Protein AF-0000000083614126 (afdb_homodimer)

Secondary structure (DSSP, 8-state):
--TT--EEEEE-TTS-HHHHHHH-TTS-GGGEEEEES----STTSHHHHHHHHHHHHTT-SEEEEEE-GGGGGGTHHHHHHS-HHHHHHHHHHHHHHHHHHHH-GGG-SSSSHHHHHHTSSSTT-HHHHHHHHHHH-TTS-TT-EEEEEE--/--TT--EEEEE-TTS-HHHHHHH-TTS-GGGEEEEES-----TTSHHHHHHHHHHHHTT-SEEEEEE-GGGGGGTHHHHHHS-HHHHHHHHHHHHHHHHHHHHSGGG-SSSSHHHHHHTSSSTT-HHHHHHHHHHH-TTS-TT-EEEEEE--

Sequence (304 aa):
MNINKNTLFVIDFDVDINHLIKGERQIKRENITVLQSGLLLSPFDDLMRSIIIAVYKHNIDEIVVVGSPKENRLKSSFWTRHDKEWEGKFQEKAQSLNYLFENCKPEFHENNLSEWFEGGATPGDGVRNTVSVISQHPLIPADIKITEITAPMNINKNTLFVIDFDVDINHLIKGERQIKRENITVLQSGLLLSPFDDLMRSIIIAVYKHNIDEIVVVGSPKENRLKSSFWTRHDKEWEGKFQEKAQSLNYLFENCKPEFHENNLSEWFEGGATPGDGVRNTVSVISQHPLIPADIKITEITAP

Organism: NCBI:txid2304605

Radius of gyration: 18.78 Å; Cα contacts (8 Å, |Δi|>4): 499; chains: 2; bounding box: 45×59×34 Å

InterPro domains:
  IPR001765 Carbonic anhydrase [PTHR43175] (4-147)

Foldseek 3Di:
DPLQAQEEEEEEQPDDVVVVVVVCVRHDPVSYHYDYHHFDQACPDPVVVVVLCCCVVRVHQEYEYEYEPCLQPCQCPVVPPDDPVCCPVVVVVQVVQLVCLCPVVVVPVENGPSQVSQSHDDHPCRQVVRQVSQCPRPSRDNRRHYHYHYDD/DPQQAQEEEEEEQPDDVVVVVVVCVRHDPVSYHYDYHHFDQACPDPVVVVVLCCCVVRVHQEYEYEYEPCLQPCQCPVVPPPDDPCCPVVVVVQVVQLVCLCPVPVVHVENGPSQVSQSHDDHPCRQVVRQVSQCPRPSRDNRRHYHYHYDD

Nearest PDB structures (foldseek):
  3e3i-assembly1_C  TM=4.870E-01  e=1.851E-04  Haemophilus influenzae
  3e2a-assembly2_D  TM=5.197E-01  e=9.673E-04  Haemophilus influenzae
  5clg-assembly1_A  TM=4.722E-01  e=5.668E-02  Acetobacter aceti 1023
  4zk2-assembly1_B  TM=4.699E-01  e=1.216E-01  Acetobacter aceti 1023
  5bor-assembly1_A  TM=3.867E-01  e=1.216E-01  Acetobacter aceti 1023

Solvent-accessible surface area (backbone atoms only — not comparable to full-atom values): 16524 Å² total; per-residue (Å²): 127,72,69,82,52,20,33,35,36,42,26,22,53,84,43,64,59,66,64,55,54,65,65,40,74,68,54,52,68,92,32,54,44,66,30,24,34,43,59,49,70,52,82,81,23,41,55,46,51,30,50,50,49,46,36,66,75,61,57,43,44,30,38,40,38,36,31,38,70,60,59,48,47,58,64,60,43,57,66,59,58,53,50,77,70,59,42,56,65,48,44,54,47,48,49,54,50,27,52,45,23,62,72,44,38,81,66,31,94,35,66,31,60,68,28,50,71,43,46,35,90,56,70,65,38,33,56,60,46,29,51,51,45,54,72,64,35,79,82,46,67,87,80,46,44,77,46,79,45,72,44,126,127,72,69,84,52,21,36,34,36,43,26,22,51,83,44,64,59,66,64,54,54,66,68,38,76,70,55,51,68,91,33,55,45,67,31,26,35,46,58,50,70,52,80,80,24,41,52,44,51,34,50,51,48,46,37,66,74,60,57,43,45,31,39,39,37,35,30,40,68,60,59,46,46,56,64,59,43,58,64,58,58,56,50,78,72,61,44,57,64,48,45,55,47,48,50,54,50,27,53,45,24,62,70,48,39,82,64,32,92,36,64,31,59,67,31,51,73,44,47,36,92,54,69,65,39,35,54,60,47,28,51,50,43,54,74,64,34,80,83,45,66,85,81,48,46,76,46,81,44,72,44,126

Structure (mmCIF, N/CA/C/O backbone):
data_AF-0000000083614126-model_v1
#
loop_
_entity.id
_entity.type
_entity.pdbx_description
1 polymer 'Uncharacterized protein'
#
loop_
_atom_site.group_PDB
_atom_site.id
_atom_site.type_symbol
_atom_site.label_atom_id
_atom_site.label_alt_id
_atom_site.label_comp_id
_atom_site.label_asym_id
_atom_site.label_entity_id
_atom_site.label_seq_id
_atom_site.pdbx_PDB_ins_code
_atom_site.Cartn_x
_atom_site.Cartn_y
_atom_site.Cartn_z
_atom_site.occupancy
_atom_site.B_iso_or_equiv
_atom_site.auth_seq_id
_atom_site.auth_comp_id
_atom_site.auth_asym_id
_atom_site.auth_atom_id
_atom_site.pdbx_PDB_model_num
ATOM 1 N N . MET A 1 1 ? -16.938 -17.219 -17.953 1 39.19 1 MET A N 1
ATOM 2 C CA . MET A 1 1 ? -16.453 -16.516 -16.766 1 39.19 1 MET A CA 1
ATOM 3 C C . MET A 1 1 ? -16.672 -17.359 -15.516 1 39.19 1 MET A C 1
ATOM 5 O O . MET A 1 1 ? -17.797 -17.781 -15.242 1 39.19 1 MET A O 1
ATOM 9 N N . ASN A 1 2 ? -15.734 -18.125 -15.164 1 49.59 2 ASN A N 1
ATOM 10 C CA . ASN A 1 2 ? -15.93 -19.078 -14.07 1 49.59 2 ASN A CA 1
ATOM 11 C C . ASN A 1 2 ? -16.406 -18.375 -12.797 1 49.59 2 ASN A C 1
ATOM 13 O O . ASN A 1 2 ? -15.688 -17.531 -12.25 1 49.59 2 ASN A O 1
ATOM 17 N N . ILE A 1 3 ? -17.672 -18.422 -12.469 1 59.25 3 ILE A N 1
ATOM 18 C CA . ILE A 1 3 ? -18.484 -17.859 -11.398 1 59.25 3 ILE A CA 1
ATOM 19 C C . ILE A 1 3 ? -17.766 -18.016 -10.062 1 59.25 3 ILE A C 1
ATOM 21 O O . ILE A 1 3 ? -17.969 -17.234 -9.133 1 59.25 3 ILE A O 1
ATOM 25 N N . ASN A 1 4 ? -16.734 -18.984 -10.008 1 67.81 4 ASN A N 1
ATOM 26 C CA . ASN A 1 4 ? -16.141 -19.297 -8.703 1 67.81 4 ASN A CA 1
ATOM 27 C C . ASN A 1 4 ? -14.703 -18.781 -8.602 1 67.81 4 ASN A C 1
ATOM 29 O O . ASN A 1 4 ? -13.93 -19.266 -7.781 1 67.81 4 ASN A O 1
ATOM 33 N N . LYS A 1 5 ? -14.477 -17.781 -9.508 1 86.44 5 LYS A N 1
ATOM 34 C CA . LYS A 1 5 ? -13.102 -17.297 -9.477 1 86.44 5 LYS A CA 1
ATOM 35 C C . LYS A 1 5 ? -12.898 -16.281 -8.352 1 86.44 5 LYS A C 1
ATOM 37 O O . LYS A 1 5 ? -13.719 -15.383 -8.164 1 86.44 5 LYS A O 1
ATOM 42 N N . ASN A 1 6 ? -11.844 -16.562 -7.57 1 91.31 6 ASN A N 1
ATOM 43 C CA . ASN A 1 6 ? -11.414 -15.578 -6.578 1 91.31 6 ASN A CA 1
ATOM 44 C C . ASN A 1 6 ? -10.547 -14.484 -7.203 1 91.31 6 ASN A C 1
ATOM 46 O O . ASN A 1 6 ? -9.492 -14.773 -7.773 1 91.31 6 ASN A O 1
ATOM 50 N N . THR A 1 7 ? -11.07 -13.25 -7.117 1 92.06 7 THR A N 1
ATOM 51 C CA . THR A 1 7 ? -10.414 -12.148 -7.82 1 92.06 7 THR A CA 1
ATOM 52 C C . THR A 1 7 ? -9.875 -11.117 -6.832 1 92.06 7 THR A C 1
ATOM 54 O O . THR A 1 7 ? -10.562 -10.75 -5.875 1 92.06 7 THR A O 1
ATOM 57 N N . LEU A 1 8 ? -8.609 -10.75 -7.027 1 93.62 8 LEU A N 1
ATOM 58 C CA . LEU A 1 8 ? -7.984 -9.664 -6.273 1 93.62 8 LEU A CA 1
ATOM 59 C C . LEU A 1 8 ? -7.938 -8.383 -7.102 1 93.62 8 LEU A C 1
ATOM 61 O O . LEU A 1 8 ? -7.371 -8.367 -8.195 1 93.62 8 LEU A O 1
ATOM 65 N N . PHE A 1 9 ? -8.586 -7.352 -6.551 1 91.94 9 PHE A N 1
ATOM 66 C CA . PHE A 1 9 ? -8.516 -6.039 -7.188 1 91.94 9 PHE A CA 1
ATOM 67 C C . PHE A 1 9 ? -7.461 -5.168 -6.52 1 91.94 9 PHE A C 1
ATOM 69 O O . PHE A 1 9 ? -7.508 -4.941 -5.309 1 91.94 9 PHE A O 1
ATOM 76 N N . VAL A 1 10 ? -6.484 -4.766 -7.281 1 93.5 10 VAL A N 1
ATOM 77 C CA . VAL A 1 10 ? -5.492 -3.777 -6.867 1 93.5 10 VAL A CA 1
ATOM 78 C C . VAL A 1 10 ? -5.812 -2.426 -7.504 1 93.5 10 VAL A C 1
ATOM 80 O O . VAL A 1 10 ? -5.637 -2.242 -8.711 1 93.5 10 VAL A O 1
ATOM 83 N N . ILE A 1 11 ? -6.242 -1.504 -6.68 1 90.5 11 ILE A N 1
ATOM 84 C CA . ILE A 1 11 ? -6.887 -0.305 -7.207 1 90.5 11 ILE A CA 1
ATOM 85 C C . ILE A 1 11 ? -6.152 0.937 -6.707 1 90.5 11 ILE A C 1
ATOM 87 O O . ILE A 1 11 ? -5.801 1.023 -5.527 1 90.5 11 ILE A O 1
ATOM 91 N N . ASP A 1 12 ? -5.973 1.833 -7.637 1 88.44 12 ASP A N 1
ATOM 92 C CA . ASP A 1 12 ? -5.5 3.152 -7.227 1 88.44 12 ASP A CA 1
ATOM 93 C C . ASP A 1 12 ? -6.496 3.824 -6.285 1 88.44 12 ASP A C 1
ATOM 95 O O . ASP A 1 12 ? -7.707 3.711 -6.473 1 88.44 12 ASP A O 1
ATOM 99 N N . PHE A 1 13 ? -6.105 4.594 -5.25 1 83.69 13 PHE A N 1
ATOM 100 C CA . PHE A 1 13 ? -6.996 5.117 -4.223 1 83.69 13 PHE A CA 1
ATOM 101 C C . PHE A 1 13 ? -7.902 6.203 -4.797 1 83.69 13 PHE A C 1
ATOM 103 O O . PHE A 1 13 ? -8.938 6.527 -4.207 1 83.69 13 PHE A O 1
ATOM 110 N N . ASP A 1 14 ? -7.547 6.742 -5.977 1 79.19 14 ASP A N 1
ATOM 111 C CA . ASP A 1 14 ? -8.367 7.781 -6.586 1 79.19 14 ASP A CA 1
ATOM 112 C C . ASP A 1 14 ? -9.508 7.172 -7.398 1 79.19 14 ASP A C 1
ATOM 114 O O . ASP A 1 14 ? -10.305 7.895 -8.008 1 79.19 14 ASP A O 1
ATOM 118 N N . VAL A 1 15 ? -9.523 5.887 -7.445 1 82.88 15 VAL A N 1
ATOM 119 C CA . VAL A 1 15 ? -10.594 5.207 -8.164 1 82.88 15 VAL A CA 1
ATOM 120 C C . VAL A 1 15 ? -11.773 4.969 -7.23 1 82.88 15 VAL A C 1
ATOM 122 O O . VAL A 1 15 ? -11.594 4.555 -6.082 1 82.88 15 VAL A O 1
ATOM 125 N N . ASP A 1 16 ? -12.953 5.238 -7.715 1 78.44 16 ASP A N 1
ATOM 126 C CA . ASP A 1 16 ? -14.172 4.945 -6.961 1 78.44 16 ASP A CA 1
ATOM 127 C C . ASP A 1 16 ? -14.492 3.455 -6.992 1 78.44 16 ASP A C 1
ATOM 129 O O . ASP A 1 16 ? -14.922 2.926 -8.016 1 78.44 16 ASP A O 1
ATOM 133 N N . ILE A 1 17 ? -14.328 2.783 -5.879 1 74.31 17 ILE A N 1
ATOM 134 C CA . ILE A 1 17 ? -14.469 1.336 -5.754 1 74.31 17 ILE A CA 1
ATOM 135 C C . ILE A 1 17 ? -15.922 0.938 -6.02 1 74.31 17 ILE A C 1
ATOM 137 O O . ILE A 1 17 ? -16.188 -0.135 -6.566 1 74.31 17 ILE A O 1
ATOM 141 N N . ASN A 1 18 ? -16.781 1.78 -5.598 1 70.12 18 ASN A N 1
ATOM 142 C CA . ASN A 1 18 ? -18.203 1.456 -5.777 1 70.12 18 ASN A CA 1
ATOM 143 C C . ASN A 1 18 ? -18.562 1.321 -7.258 1 70.12 18 ASN A C 1
ATOM 145 O O . ASN A 1 18 ? -19.359 0.459 -7.629 1 70.12 18 ASN A O 1
ATOM 149 N N . HIS A 1 19 ? -18.016 2.145 -8.047 1 67.12 19 HIS A N 1
ATOM 150 C CA . HIS A 1 19 ? -18.234 2.045 -9.484 1 67.12 19 HIS A CA 1
ATOM 151 C C . HIS A 1 19 ? -17.672 0.734 -10.039 1 67.12 19 HIS A C 1
ATOM 153 O O . HIS A 1 19 ? -18.281 0.121 -10.922 1 67.12 19 HIS A O 1
ATOM 159 N N . LEU A 1 20 ? -16.609 0.309 -9.453 1 65.88 20 LEU A N 1
ATOM 160 C CA . LEU A 1 20 ? -15.953 -0.902 -9.93 1 65.88 20 LEU A CA 1
ATOM 161 C C . LEU A 1 20 ? -16.734 -2.145 -9.531 1 65.88 20 LEU A C 1
ATOM 163 O O . LEU A 1 20 ? -16.922 -3.057 -10.344 1 65.88 20 LEU A O 1
ATOM 167 N N . ILE A 1 21 ? -17.203 -2.199 -8.336 1 64.31 21 ILE A N 1
ATOM 168 C CA . ILE A 1 21 ? -17.891 -3.367 -7.809 1 64.31 21 ILE A CA 1
ATOM 169 C C . ILE A 1 21 ? -19.281 -3.479 -8.445 1 64.31 21 ILE A C 1
ATOM 171 O O . ILE A 1 21 ? -19.734 -4.578 -8.773 1 64.31 21 ILE A O 1
ATOM 175 N N . LYS A 1 22 ? -19.906 -2.387 -8.594 1 61.03 22 LYS A N 1
ATOM 176 C CA . LYS A 1 22 ? -21.219 -2.402 -9.234 1 61.03 22 LYS A CA 1
ATOM 177 C C . LYS A 1 22 ? -21.141 -2.941 -10.656 1 61.03 22 LYS A C 1
ATOM 179 O O . LYS A 1 22 ? -22.062 -3.592 -11.133 1 61.03 22 LYS A O 1
ATOM 184 N N . GLY A 1 23 ? -20.094 -2.619 -11.164 1 57.31 23 GLY A N 1
ATOM 185 C CA . GLY A 1 23 ? -19.891 -3.074 -12.531 1 57.31 23 GLY A CA 1
ATOM 186 C C . GLY A 1 23 ? -19.562 -4.551 -12.625 1 57.31 23 GLY A C 1
ATOM 187 O O . GLY A 1 23 ? -19.688 -5.152 -13.695 1 57.31 23 GLY A O 1
ATOM 188 N N . GLU A 1 24 ? -19.125 -5.07 -11.57 1 59.09 24 GLU A N 1
ATOM 189 C CA . GLU A 1 24 ? -18.734 -6.477 -11.586 1 59.09 24 GLU A CA 1
ATOM 190 C C . GLU A 1 24 ? -19.891 -7.375 -11.148 1 59.09 24 GLU A C 1
ATOM 192 O O . GLU A 1 24 ? -19.844 -7.988 -10.078 1 59.09 24 GLU A O 1
ATOM 197 N N . ARG A 1 25 ? -21.016 -7.266 -11.836 1 54.72 25 ARG A N 1
ATOM 198 C CA . ARG A 1 25 ? -22.25 -7.984 -11.555 1 54.72 25 ARG A CA 1
ATOM 199 C C . ARG A 1 25 ? -22.016 -9.484 -11.5 1 54.72 25 ARG A C 1
ATOM 201 O O . ARG A 1 25 ? -22.797 -10.227 -10.906 1 54.72 25 ARG A O 1
ATOM 208 N N . GLN A 1 26 ? -20.969 -9.812 -12.016 1 58.28 26 GLN A N 1
ATOM 209 C CA . GLN A 1 26 ? -20.891 -11.266 -12.18 1 58.28 26 GLN A CA 1
ATOM 210 C C . GLN A 1 26 ? -20.047 -11.898 -11.086 1 58.28 26 GLN A C 1
ATOM 212 O O . GLN A 1 26 ? -20.047 -13.125 -10.93 1 58.28 26 GLN A O 1
ATOM 217 N N . ILE A 1 27 ? -19.375 -11.109 -10.359 1 63.09 27 ILE A N 1
ATOM 218 C CA . ILE A 1 27 ? -18.5 -11.695 -9.336 1 63.09 27 ILE A CA 1
ATOM 219 C C . ILE A 1 27 ? -19.188 -11.594 -7.973 1 63.09 27 ILE A C 1
ATOM 221 O O . ILE A 1 27 ? -19.672 -10.531 -7.594 1 63.09 27 ILE A O 1
ATOM 225 N N . LYS A 1 28 ? -19.344 -12.789 -7.48 1 72.31 28 LYS A N 1
ATOM 226 C CA . LYS A 1 28 ? -19.859 -12.812 -6.117 1 72.31 28 LYS A CA 1
ATOM 227 C C . LYS A 1 28 ? -18.953 -12.016 -5.176 1 72.31 28 LYS A C 1
ATOM 229 O O . LYS A 1 28 ? -17.734 -12.133 -5.234 1 72.31 28 LYS A O 1
ATOM 234 N N . ARG A 1 29 ? -19.453 -11.234 -4.391 1 71.5 29 ARG A N 1
ATOM 235 C CA . ARG A 1 29 ? -18.734 -10.367 -3.459 1 71.5 29 ARG A CA 1
ATOM 236 C C . ARG A 1 29 ? -17.797 -11.172 -2.572 1 71.5 29 ARG A C 1
ATOM 238 O O . ARG A 1 29 ? -16.719 -10.703 -2.225 1 71.5 29 ARG A O 1
ATOM 245 N N . GLU A 1 30 ? -18.219 -12.469 -2.271 1 77.62 30 GLU A N 1
ATOM 246 C CA . GLU A 1 30 ? -17.422 -13.305 -1.381 1 77.62 30 GLU A CA 1
ATOM 247 C C . GLU A 1 30 ? -16.125 -13.734 -2.045 1 77.62 30 GLU A C 1
ATOM 249 O O . GLU A 1 30 ? -15.188 -14.172 -1.366 1 77.62 30 GLU A O 1
ATOM 254 N N . ASN A 1 31 ? -16.125 -13.531 -3.314 1 85.88 31 ASN A N 1
ATOM 255 C CA . ASN A 1 31 ? -14.953 -13.969 -4.062 1 85.88 31 ASN A CA 1
ATOM 256 C C . ASN A 1 31 ? -14.062 -12.789 -4.438 1 85.88 31 ASN A C 1
ATOM 258 O O . ASN A 1 31 ? -13.094 -12.945 -5.184 1 85.88 31 ASN A O 1
ATOM 262 N N . ILE A 1 32 ? -14.367 -11.602 -3.844 1 87.06 32 ILE A N 1
ATOM 263 C CA . ILE A 1 32 ? -13.625 -10.406 -4.219 1 87.06 32 ILE A CA 1
ATOM 264 C C . ILE A 1 32 ? -12.773 -9.938 -3.043 1 87.06 32 ILE A C 1
ATOM 266 O O . ILE A 1 32 ? -13.266 -9.828 -1.918 1 87.06 32 ILE A O 1
ATOM 270 N N . THR A 1 33 ? -11.508 -9.82 -3.264 1 88.5 33 THR A N 1
ATOM 271 C CA . THR A 1 33 ? -10.578 -9.148 -2.357 1 88.5 33 THR A CA 1
ATOM 272 C C . THR A 1 33 ? -10.117 -7.82 -2.949 1 88.5 33 THR A C 1
ATOM 274 O O . THR A 1 33 ? -9.836 -7.73 -4.145 1 88.5 33 THR A O 1
ATOM 277 N N . VAL A 1 34 ? -10.102 -6.805 -2.125 1 89.44 34 VAL A N 1
ATOM 278 C CA . VAL A 1 34 ? -9.75 -5.488 -2.646 1 89.44 34 VAL A CA 1
ATOM 279 C C . VAL A 1 34 ? -8.562 -4.93 -1.872 1 89.44 34 VAL A C 1
ATOM 281 O O . VAL A 1 34 ? -8.547 -4.941 -0.639 1 89.44 34 VAL A O 1
ATOM 284 N N . LEU A 1 35 ? -7.551 -4.531 -2.547 1 92.88 35 LEU A N 1
ATOM 285 C CA . LEU A 1 35 ? -6.465 -3.686 -2.064 1 92.88 35 LEU A CA 1
ATOM 286 C C . LEU A 1 35 ? -6.504 -2.314 -2.732 1 92.88 35 LEU A C 1
ATOM 288 O O . LEU A 1 35 ? -6.344 -2.209 -3.951 1 92.88 35 LEU A O 1
ATOM 292 N N . GLN A 1 36 ? -6.746 -1.293 -1.95 1 90.5 36 GLN A N 1
ATOM 293 C CA . GLN A 1 36 ? -6.836 0.063 -2.48 1 90.5 36 GLN A CA 1
ATOM 294 C C . GLN A 1 36 ? -5.863 0.997 -1.768 1 90.5 36 GLN A C 1
ATOM 296 O O . GLN A 1 36 ? -6.109 1.411 -0.633 1 90.5 36 GLN A O 1
ATOM 301 N N . SER A 1 37 ? -4.746 1.452 -2.256 1 89.5 37 SER A N 1
ATOM 302 C CA . SER A 1 37 ? -3.742 2.307 -1.631 1 89.5 37 SER A CA 1
ATOM 303 C C . SER A 1 37 ? -2.941 3.076 -2.676 1 89.5 37 SER A C 1
ATOM 305 O O . SER A 1 37 ? -2.219 4.016 -2.344 1 89.5 37 SER A O 1
ATOM 307 N N . GLY A 1 38 ? -2.805 2.738 -3.807 1 85 38 GLY A N 1
ATOM 308 C CA . GLY A 1 38 ? -1.982 3.193 -4.918 1 85 38 GLY A CA 1
ATOM 309 C C . GLY A 1 38 ? -1.35 2.057 -5.695 1 85 38 GLY A C 1
ATOM 310 O O . GLY A 1 38 ? -1.589 0.884 -5.398 1 85 38 GLY A O 1
ATOM 311 N N . LEU A 1 39 ? -0.518 2.547 -6.609 1 85.81 39 LEU A N 1
ATOM 312 C CA . LEU A 1 39 ? 0.103 1.547 -7.469 1 85.81 39 LEU A CA 1
ATOM 313 C C . LEU A 1 39 ? 1.533 1.259 -7.023 1 85.81 39 LEU A C 1
ATOM 315 O O . LEU A 1 39 ? 2.125 2.043 -6.277 1 85.81 39 LEU A O 1
ATOM 319 N N . LEU A 1 40 ? 1.974 0.137 -7.363 1 87.94 40 LEU A N 1
ATOM 320 C CA . LEU A 1 40 ? 3.236 -0.427 -6.902 1 87.94 40 LEU A CA 1
ATOM 321 C C . LEU A 1 40 ? 4.418 0.306 -7.523 1 87.94 40 LEU A C 1
ATOM 323 O O . LEU A 1 40 ? 4.383 0.664 -8.703 1 87.94 40 LEU A O 1
ATOM 327 N N . LEU A 1 41 ? 5.488 0.458 -6.73 1 80.94 41 LEU A N 1
ATOM 328 C CA . LEU A 1 41 ? 6.742 0.996 -7.25 1 80.94 41 LEU A CA 1
ATOM 329 C C . LEU A 1 41 ? 7.816 -0.083 -7.297 1 80.94 41 LEU A C 1
ATOM 331 O O . LEU A 1 41 ? 8.57 -0.172 -8.266 1 80.94 41 LEU A O 1
ATOM 335 N N . SER A 1 42 ? 7.887 -0.97 -6.238 1 83.06 42 SER A N 1
ATOM 336 C CA . SER A 1 42 ? 8.984 -1.924 -6.09 1 83.06 42 SER A CA 1
ATOM 337 C C . SER A 1 42 ? 8.469 -3.293 -5.66 1 83.06 42 SER A C 1
ATOM 339 O O . SER A 1 42 ? 7.453 -3.393 -4.969 1 83.06 42 SER A O 1
ATOM 341 N N . PRO A 1 43 ? 9.219 -4.383 -5.988 1 87.44 43 PRO A N 1
ATOM 342 C CA . PRO A 1 43 ? 8.781 -5.746 -5.684 1 87.44 43 PRO A CA 1
ATOM 343 C C . PRO A 1 43 ? 8.812 -6.059 -4.191 1 87.44 43 PRO A C 1
ATOM 345 O O . PRO A 1 43 ? 8.297 -7.094 -3.762 1 87.44 43 PRO A O 1
ATOM 348 N N . PHE A 1 44 ? 9.32 -5.109 -3.373 1 83.94 44 PHE A N 1
ATOM 349 C CA . PHE A 1 44 ? 9.406 -5.426 -1.953 1 83.94 44 PHE A CA 1
ATOM 350 C C . PHE A 1 44 ? 8.742 -4.344 -1.111 1 83.94 44 PHE A C 1
ATOM 352 O O . PHE A 1 44 ? 9.055 -4.195 0.073 1 83.94 44 PHE A O 1
ATOM 359 N N . ASP A 1 45 ? 7.848 -3.639 -1.749 1 86.69 45 ASP A N 1
ATOM 360 C CA . ASP A 1 45 ? 7.043 -2.664 -1.017 1 86.69 45 ASP A CA 1
ATOM 361 C C . ASP A 1 45 ? 5.914 -3.35 -0.25 1 86.69 45 ASP A C 1
ATOM 363 O O . ASP A 1 45 ? 5.637 -4.531 -0.469 1 86.69 45 ASP A O 1
ATOM 367 N N . ASP A 1 46 ? 5.297 -2.639 0.65 1 87.62 46 ASP A N 1
ATOM 368 C CA . ASP A 1 46 ? 4.254 -3.174 1.519 1 87.62 46 ASP A CA 1
ATOM 369 C C . ASP A 1 46 ? 3.068 -3.686 0.702 1 87.62 46 ASP A C 1
ATOM 371 O O . ASP A 1 46 ? 2.449 -4.691 1.059 1 87.62 46 ASP A O 1
ATOM 375 N N . LEU A 1 47 ? 2.707 -2.967 -0.392 1 91.06 47 LEU A N 1
ATOM 376 C CA . LEU A 1 47 ? 1.583 -3.418 -1.204 1 91.06 47 LEU A CA 1
ATOM 377 C C . LEU A 1 47 ? 1.873 -4.781 -1.826 1 91.06 47 LEU A C 1
ATOM 379 O O . LEU A 1 47 ? 0.994 -5.645 -1.875 1 91.06 47 LEU A O 1
ATOM 383 N N . MET A 1 48 ? 3.062 -4.984 -2.324 1 91.56 48 MET A N 1
ATOM 384 C CA . MET A 1 48 ? 3.418 -6.281 -2.895 1 91.56 48 MET A CA 1
ATOM 385 C C . MET A 1 48 ? 3.303 -7.383 -1.85 1 91.56 48 MET A C 1
ATOM 387 O O . MET A 1 48 ? 2.832 -8.484 -2.15 1 91.56 48 MET A O 1
ATOM 391 N N . ARG A 1 49 ? 3.766 -7.094 -0.659 1 88 49 ARG A N 1
ATOM 392 C CA . ARG A 1 49 ? 3.6 -8.031 0.449 1 88 49 ARG A CA 1
ATOM 393 C C . ARG A 1 49 ? 2.135 -8.422 0.621 1 88 49 ARG A C 1
ATOM 395 O O . ARG A 1 49 ? 1.812 -9.602 0.72 1 88 49 ARG A O 1
ATOM 402 N N . SER A 1 50 ? 1.292 -7.445 0.594 1 90.94 50 SER A N 1
ATOM 403 C CA . SER A 1 50 ? -0.137 -7.684 0.767 1 90.94 50 SER A CA 1
ATOM 404 C C . SER A 1 50 ? -0.706 -8.5 -0.391 1 90.94 50 SER A C 1
ATOM 406 O O . SER A 1 50 ? -1.564 -9.359 -0.19 1 90.94 50 SER A O 1
ATOM 408 N N . ILE A 1 51 ? -0.259 -8.195 -1.55 1 93.38 51 ILE A N 1
ATOM 409 C CA . ILE A 1 51 ? -0.716 -8.922 -2.73 1 93.38 51 ILE A CA 1
ATOM 410 C C . ILE A 1 51 ? -0.382 -10.406 -2.588 1 93.38 51 ILE A C 1
ATOM 412 O O . ILE A 1 51 ? -1.244 -11.266 -2.783 1 93.38 51 ILE A O 1
ATOM 416 N N . ILE A 1 52 ? 0.881 -10.711 -2.248 1 89.5 52 ILE A N 1
ATOM 417 C CA . ILE A 1 52 ? 1.319 -12.102 -2.121 1 89.5 52 ILE A CA 1
ATOM 418 C C . ILE A 1 52 ? 0.495 -12.805 -1.047 1 89.5 52 ILE A C 1
ATOM 420 O O . ILE A 1 52 ? 0.013 -13.922 -1.258 1 89.5 52 ILE A O 1
ATOM 424 N N . ILE A 1 53 ? 0.323 -12.141 0.055 1 87.44 53 ILE A N 1
ATOM 425 C CA . ILE A 1 53 ? -0.445 -12.711 1.154 1 87.44 53 ILE A CA 1
ATOM 426 C C . ILE A 1 53 ? -1.876 -12.984 0.697 1 87.44 53 ILE A C 1
ATOM 428 O O . ILE A 1 53 ? -2.418 -14.062 0.944 1 87.44 53 ILE A O 1
ATOM 432 N N . ALA A 1 54 ? -2.486 -12.07 0.05 1 89.75 54 ALA A N 1
ATOM 433 C CA . ALA A 1 54 ? -3.859 -12.219 -0.426 1 89.75 54 ALA A CA 1
ATOM 434 C C . ALA A 1 54 ? -3.971 -13.383 -1.408 1 89.75 54 ALA A C 1
ATOM 436 O O . ALA A 1 54 ? -4.941 -14.148 -1.371 1 89.75 54 ALA A O 1
ATOM 437 N N . VAL A 1 55 ? -3.033 -13.492 -2.318 1 90.44 55 VAL A N 1
ATOM 438 C CA . VAL A 1 55 ? -3.027 -14.531 -3.348 1 90.44 55 VAL A CA 1
ATOM 439 C C . VAL A 1 55 ? -3.105 -15.906 -2.693 1 90.44 55 VAL A C 1
ATOM 441 O O . VAL A 1 55 ? -3.922 -16.75 -3.088 1 90.44 55 VAL A O 1
ATOM 444 N N . TYR A 1 56 ? -2.318 -16.062 -1.676 1 84.75 56 TYR A N 1
ATOM 445 C CA . TYR A 1 56 ? -2.244 -17.391 -1.052 1 84.75 56 TYR A CA 1
ATOM 446 C C . TYR A 1 56 ? -3.352 -17.562 -0.021 1 84.75 56 TYR A C 1
ATOM 448 O O . TYR A 1 56 ? -3.91 -18.656 0.117 1 84.75 56 TYR A O 1
ATOM 456 N N . LYS A 1 57 ? -3.656 -16.547 0.667 1 84.38 57 LYS A N 1
ATOM 457 C CA . LYS A 1 57 ? -4.672 -16.609 1.713 1 84.38 57 LYS A CA 1
ATOM 458 C C . LYS A 1 57 ? -6.059 -16.859 1.119 1 84.38 57 LYS A C 1
ATOM 460 O O . LYS A 1 57 ? -6.871 -17.578 1.699 1 84.38 57 LYS A O 1
ATOM 465 N N . HIS A 1 58 ? -6.328 -16.297 -0.023 1 86.62 58 HIS A N 1
ATOM 466 C CA . HIS A 1 58 ? -7.672 -16.328 -0.584 1 86.62 58 HIS A CA 1
ATOM 467 C C . HIS A 1 58 ? -7.707 -17.141 -1.878 1 86.62 58 HIS A C 1
ATOM 469 O O . HIS A 1 58 ? -8.711 -17.141 -2.592 1 86.62 58 HIS A O 1
ATOM 475 N N . ASN A 1 59 ? -6.625 -17.781 -2.184 1 87.56 59 ASN A N 1
ATOM 476 C CA . ASN A 1 59 ? -6.531 -18.609 -3.379 1 87.56 59 ASN A CA 1
ATOM 477 C C . ASN A 1 59 ? -6.973 -17.844 -4.625 1 87.56 59 ASN A C 1
ATOM 479 O O . ASN A 1 59 ? -7.832 -18.312 -5.375 1 87.56 59 ASN A O 1
ATOM 483 N N . ILE A 1 60 ? -6.289 -16.797 -4.895 1 91.69 60 ILE A N 1
ATOM 484 C CA . ILE A 1 60 ? -6.648 -15.875 -5.973 1 91.69 60 ILE A CA 1
ATOM 485 C C . ILE A 1 60 ? -6.359 -16.531 -7.32 1 91.69 60 ILE A C 1
ATOM 487 O O . ILE A 1 60 ? -5.297 -17.125 -7.512 1 91.69 60 ILE A O 1
ATOM 491 N N . ASP A 1 61 ? -7.336 -16.391 -8.211 1 93.25 61 ASP A N 1
ATOM 492 C CA . ASP A 1 61 ? -7.184 -16.906 -9.57 1 93.25 61 ASP A CA 1
ATOM 493 C C . ASP A 1 61 ? -6.801 -15.781 -10.539 1 93.25 61 ASP A C 1
ATOM 495 O O . ASP A 1 61 ? -6.184 -16.031 -11.578 1 93.25 61 ASP A O 1
ATOM 499 N N . GLU A 1 62 ? -7.238 -14.633 -10.188 1 94.69 62 GLU A N 1
ATOM 500 C CA . GLU A 1 62 ? -7.051 -13.492 -11.078 1 94.69 62 GLU A CA 1
ATOM 501 C C . GLU A 1 62 ? -6.766 -12.219 -10.297 1 94.69 62 GLU A C 1
ATOM 503 O O . GLU A 1 62 ? -7.379 -11.977 -9.25 1 94.69 62 GLU A O 1
ATOM 508 N N . ILE A 1 63 ? -5.832 -11.414 -10.828 1 95.31 63 ILE A N 1
ATOM 509 C CA . ILE A 1 63 ? -5.547 -10.086 -10.297 1 95.31 63 ILE A CA 1
ATOM 510 C C . ILE A 1 63 ? -5.93 -9.023 -11.32 1 95.31 63 ILE A C 1
ATOM 512 O O . ILE A 1 63 ? -5.5 -9.086 -12.477 1 95.31 63 ILE A O 1
ATOM 516 N N . VAL A 1 64 ? -6.773 -8.141 -10.914 1 92.75 64 VAL A N 1
ATOM 517 C CA . VAL A 1 64 ? -7.168 -7.012 -11.758 1 92.75 64 VAL A CA 1
ATOM 518 C C . VAL A 1 64 ? -6.566 -5.723 -11.211 1 92.75 64 VAL A C 1
ATOM 520 O O . VAL A 1 64 ? -6.863 -5.32 -10.078 1 92.75 64 VAL A O 1
ATOM 523 N N . VAL A 1 65 ? -5.715 -5.086 -11.961 1 93.19 65 VAL A N 1
ATOM 524 C CA . VAL A 1 65 ? -5.078 -3.83 -11.586 1 93.19 65 VAL A CA 1
ATOM 525 C C . VAL A 1 65 ? -5.82 -2.658 -12.219 1 93.19 65 VAL A C 1
ATOM 527 O O . VAL A 1 65 ? -5.984 -2.609 -13.445 1 93.19 65 VAL A O 1
ATOM 530 N N . VAL A 1 66 ? -6.285 -1.686 -11.375 1 90.19 66 VAL A N 1
ATOM 531 C CA . VAL A 1 66 ? -7.098 -0.567 -11.852 1 90.19 66 VAL A CA 1
ATOM 532 C C . VAL A 1 66 ? -6.387 0.75 -11.547 1 90.19 66 VAL A C 1
ATOM 534 O O . VAL A 1 66 ? -6.137 1.068 -10.383 1 90.19 66 VAL A O 1
ATOM 537 N N . GLY A 1 67 ? -6.059 1.5 -12.484 1 86.5 67 GLY A N 1
ATOM 538 C CA . GLY A 1 67 ? -5.453 2.812 -12.328 1 86.5 67 GLY A CA 1
ATOM 539 C C . GLY A 1 67 ? -6.418 3.951 -12.602 1 86.5 67 GLY A C 1
ATOM 540 O O . GLY A 1 67 ? -7.445 3.76 -13.25 1 86.5 67 GLY A O 1
ATOM 541 N N . SER A 1 68 ? -6.297 5.055 -11.945 1 79.81 68 SER A N 1
ATOM 542 C CA . SER A 1 68 ? -7.055 6.266 -12.25 1 79.81 68 SER A CA 1
ATOM 543 C C . SER A 1 68 ? -6.527 6.938 -13.516 1 79.81 68 SER A C 1
ATOM 545 O O . SER A 1 68 ? -5.344 6.828 -13.836 1 79.81 68 SER A O 1
ATOM 547 N N . PRO A 1 69 ? -7.484 7.387 -14.398 1 61.44 69 PRO A N 1
ATOM 548 C CA . PRO A 1 69 ? -6.988 8.094 -15.578 1 61.44 69 PRO A CA 1
ATOM 549 C C . PRO A 1 69 ? -6 9.203 -15.227 1 61.44 69 PRO A C 1
ATOM 551 O O . PRO A 1 69 ? -5.141 9.555 -16.047 1 61.44 69 PRO A O 1
ATOM 554 N N . LYS A 1 70 ? -6.215 9.797 -14.117 1 54.88 70 LYS A N 1
ATOM 555 C CA . LYS A 1 70 ? -5.484 11.008 -13.75 1 54.88 70 LYS A CA 1
ATOM 556 C C . LYS A 1 70 ? -4.109 10.664 -13.18 1 54.88 70 LYS A C 1
ATOM 558 O O . LYS A 1 70 ? -3.385 11.555 -12.719 1 54.88 70 LYS A O 1
ATOM 563 N N . GLU A 1 71 ? -3.785 9.508 -13.109 1 52.88 71 GLU A N 1
ATOM 564 C CA . GLU A 1 71 ? -2.588 9.148 -12.352 1 52.88 71 GLU A CA 1
ATOM 565 C C . GLU A 1 71 ? -1.479 10.18 -12.562 1 52.88 71 GLU A C 1
ATOM 567 O O . GLU A 1 71 ? -0.567 10.289 -11.742 1 52.88 71 GLU A O 1
ATOM 572 N N . ASN A 1 72 ? -1.371 10.617 -13.734 1 41.41 72 ASN A N 1
ATOM 573 C CA . ASN A 1 72 ? -0.203 11.414 -14.094 1 41.41 72 ASN A CA 1
ATOM 574 C C . ASN A 1 72 ? -0.161 12.734 -13.32 1 41.41 72 ASN A C 1
ATOM 576 O O . ASN A 1 72 ? 0.81 13.484 -13.422 1 41.41 72 ASN A O 1
ATOM 580 N N . ARG A 1 73 ? -1.267 13.258 -12.898 1 40.47 73 ARG A N 1
ATOM 581 C CA . ARG A 1 73 ? -1.269 14.68 -12.586 1 40.47 73 ARG A CA 1
ATOM 582 C C . ARG A 1 73 ? -0.734 14.938 -11.18 1 40.47 73 ARG A C 1
ATOM 584 O O . ARG A 1 73 ? -0.922 16.016 -10.625 1 40.47 73 ARG A O 1
ATOM 591 N N . LEU A 1 74 ? -0.438 13.883 -10.477 1 45.59 74 LEU A N 1
ATOM 592 C CA . LEU A 1 74 ? 0.171 14.375 -9.242 1 45.59 74 LEU A CA 1
ATOM 593 C C . LEU A 1 74 ? 1.233 15.422 -9.539 1 45.59 74 LEU A C 1
ATOM 595 O O . LEU A 1 74 ? 1.766 16.047 -8.617 1 45.59 74 LEU A O 1
ATOM 599 N N . LYS A 1 75 ? 1.925 15.297 -10.734 1 43.38 75 LYS A N 1
ATOM 600 C CA . LYS A 1 75 ? 2.916 16.312 -11.078 1 43.38 75 LYS A CA 1
ATOM 601 C C . LYS A 1 75 ? 2.469 17.703 -10.617 1 43.38 75 LYS A C 1
ATOM 603 O O . LYS A 1 75 ? 3.219 18.406 -9.945 1 43.38 75 LYS A O 1
ATOM 608 N N . SER A 1 76 ? 1.627 18.172 -11.531 1 41.34 76 SER A N 1
ATOM 609 C CA . SER A 1 76 ? 1.322 19.594 -11.664 1 41.34 76 SER A CA 1
ATOM 610 C C . SER A 1 76 ? 0.554 20.109 -10.453 1 41.34 76 SER A C 1
ATOM 612 O O . SER A 1 76 ? 0.815 21.219 -9.977 1 41.34 76 SER A O 1
ATOM 614 N N . SER A 1 77 ? -0.358 19.219 -10.039 1 45 77 SER A N 1
ATOM 615 C CA . SER A 1 77 ? -1.343 19.844 -9.172 1 45 77 SER A CA 1
ATOM 616 C C . SER A 1 77 ? -0.929 19.734 -7.703 1 45 77 SER A C 1
ATOM 618 O O . SER A 1 77 ? -1.336 20.562 -6.879 1 45 77 SER A O 1
ATOM 620 N N . PHE A 1 78 ? -0.48 18.531 -7.355 1 47.28 78 PHE A N 1
ATOM 621 C CA . PHE A 1 78 ? -0.119 18.484 -5.945 1 47.28 78 PHE A CA 1
ATOM 622 C C . PHE A 1 78 ? 0.825 19.625 -5.582 1 47.28 78 PHE A C 1
ATOM 624 O O . PHE A 1 78 ? 0.63 20.297 -4.566 1 47.28 78 PHE A O 1
ATOM 631 N N . TRP A 1 79 ? 1.87 19.703 -6.387 1 49.5 79 TRP A N 1
ATOM 632 C CA . TRP A 1 79 ? 2.816 20.781 -6.148 1 49.5 79 TRP A CA 1
ATOM 633 C C . TRP A 1 79 ? 2.205 22.125 -6.52 1 49.5 79 TRP A C 1
ATOM 635 O O . TRP A 1 79 ? 2.508 23.141 -5.895 1 49.5 79 TRP A O 1
ATOM 645 N N . THR A 1 80 ? 1.533 22.062 -7.504 1 47.12 80 THR A N 1
ATOM 646 C CA . THR A 1 80 ? 1.069 23.375 -7.957 1 47.12 80 THR A CA 1
ATOM 647 C C . THR A 1 80 ? -0.036 23.891 -7.047 1 47.12 80 THR A C 1
ATOM 649 O O . THR A 1 80 ? -0.161 25.109 -6.848 1 47.12 80 THR A O 1
ATOM 652 N N . ARG A 1 81 ? -0.996 23.047 -6.816 1 45.97 81 ARG A N 1
ATOM 653 C CA . ARG A 1 81 ? -2.131 23.656 -6.125 1 45.97 81 ARG A CA 1
ATOM 654 C C . ARG A 1 81 ? -1.811 23.906 -4.652 1 45.97 81 ARG A C 1
ATOM 656 O O . ARG A 1 81 ? -2.629 24.453 -3.92 1 45.97 81 ARG A O 1
ATOM 663 N N . HIS A 1 82 ? -1.165 22.969 -4.082 1 45.62 82 HIS A N 1
ATOM 664 C CA . HIS A 1 82 ? -1.141 23.266 -2.652 1 45.62 82 HIS A CA 1
ATOM 665 C C . HIS A 1 82 ? -0.517 24.625 -2.381 1 45.62 82 HIS A C 1
ATOM 667 O O . HIS A 1 82 ? 0.495 24.984 -2.988 1 45.62 82 HIS A O 1
ATOM 673 N N . ASP A 1 83 ? -1.251 25.391 -1.803 1 45.59 83 ASP A N 1
ATOM 674 C CA . ASP A 1 83 ? -1.226 26.812 -1.438 1 45.59 83 ASP A CA 1
ATOM 675 C C . ASP A 1 83 ? 0.144 27.203 -0.896 1 45.59 83 ASP A C 1
ATOM 677 O O . ASP A 1 83 ? 0.872 26.375 -0.352 1 45.59 83 ASP A O 1
ATOM 681 N N . LYS A 1 84 ? 0.415 28.453 -1.138 1 47.19 84 LYS A N 1
ATOM 682 C CA . LYS A 1 84 ? 1.531 29.297 -0.737 1 47.19 84 LYS A CA 1
ATOM 683 C C . LYS A 1 84 ? 2.117 28.844 0.597 1 47.19 84 LYS A C 1
ATOM 685 O O . LYS A 1 84 ? 3.336 28.875 0.783 1 47.19 84 LYS A O 1
ATOM 690 N N . GLU A 1 85 ? 1.362 28.625 1.488 1 45.16 85 GLU A N 1
ATOM 691 C CA . GLU A 1 85 ? 1.854 28.438 2.85 1 45.16 85 GLU A CA 1
ATOM 692 C C . GLU A 1 85 ? 2.486 27.047 3.012 1 45.16 85 GLU A C 1
ATOM 694 O O . GLU A 1 85 ? 3.457 26.891 3.756 1 45.16 85 GLU A O 1
ATOM 699 N N . TRP A 1 86 ? 1.835 25.969 2.486 1 48.69 86 TRP A N 1
ATOM 700 C CA . TRP A 1 86 ? 2.42 24.641 2.541 1 48.69 86 TRP A CA 1
ATOM 701 C C . TRP A 1 86 ? 3.781 24.609 1.855 1 48.69 86 TRP A C 1
ATOM 703 O O . TRP A 1 86 ? 4.617 23.75 2.152 1 48.69 86 TRP A O 1
ATOM 713 N N . GLU A 1 87 ? 4.008 25.641 1.083 1 56.38 87 GLU A N 1
ATOM 714 C CA . GLU A 1 87 ? 5.168 25.688 0.202 1 56.38 87 GLU A CA 1
ATOM 715 C C . GLU A 1 87 ? 6.465 25.812 1.002 1 56.38 87 GLU A C 1
ATOM 717 O O . GLU A 1 87 ? 7.453 25.156 0.7 1 56.38 87 GLU A O 1
ATOM 722 N N . GLY A 1 88 ? 6.246 26.703 2.023 1 56.09 88 GLY A N 1
ATOM 723 C CA . GLY A 1 88 ? 7.57 26.938 2.578 1 56.09 88 GLY A CA 1
ATOM 724 C C . GLY A 1 88 ? 8.125 25.734 3.316 1 56.09 88 GLY A C 1
ATOM 725 O O . GLY A 1 88 ? 9.219 25.25 3 1 56.09 88 GLY A O 1
ATOM 726 N N . LYS A 1 89 ? 7.293 25.219 4.352 1 62.16 89 LYS A N 1
ATOM 727 C CA . LYS A 1 89 ? 7.805 24.109 5.156 1 62.16 89 LYS A CA 1
ATOM 728 C C . LYS A 1 89 ? 7.91 22.828 4.328 1 62.16 89 LYS A C 1
ATOM 730 O O . LYS A 1 89 ? 8.875 22.078 4.469 1 62.16 89 LYS A O 1
ATOM 735 N N . PHE A 1 90 ? 7.047 22.594 3.473 1 70.12 90 PHE A N 1
ATOM 736 C CA . PHE A 1 90 ? 7.113 21.422 2.605 1 70.12 90 PHE A CA 1
ATOM 737 C C . PHE A 1 90 ? 8.328 21.5 1.687 1 70.12 90 PHE A C 1
ATOM 739 O O . PHE A 1 90 ? 9.023 20.5 1.497 1 70.12 90 PHE A O 1
ATOM 746 N N . GLN A 1 91 ? 8.609 22.75 1.324 1 72.56 91 GLN A N 1
ATOM 747 C CA . GLN A 1 91 ? 9.719 22.906 0.394 1 72.56 91 GLN A CA 1
ATOM 748 C C . GLN A 1 91 ? 11.047 22.547 1.056 1 72.56 91 GLN A C 1
ATOM 750 O O . GLN A 1 91 ? 11.898 21.906 0.441 1 72.56 91 GLN A O 1
ATOM 755 N N . GLU A 1 92 ? 11.195 23.031 2.256 1 72.25 92 GLU A N 1
ATOM 756 C CA . GLU A 1 92 ? 12.422 22.703 2.973 1 72.25 92 GLU A CA 1
ATOM 757 C C . GLU A 1 92 ? 12.555 21.203 3.199 1 72.25 92 GLU A C 1
ATOM 759 O O . GLU A 1 92 ? 13.625 20.625 2.992 1 72.25 92 GLU A O 1
ATOM 764 N N . LYS A 1 93 ? 11.43 20.641 3.664 1 76.88 93 LYS A N 1
ATOM 765 C CA . LYS A 1 93 ? 11.422 19.203 3.906 1 76.88 93 LYS A CA 1
ATOM 766 C C . LYS A 1 93 ? 11.641 18.422 2.611 1 76.88 93 LYS A C 1
ATOM 768 O O . LYS A 1 93 ? 12.391 17.438 2.59 1 76.88 93 LYS A O 1
ATOM 773 N N . ALA A 1 94 ? 11.055 18.875 1.585 1 77.38 94 ALA A N 1
ATOM 774 C CA . ALA A 1 94 ? 11.211 18.234 0.28 1 77.38 94 ALA A CA 1
ATOM 775 C C . ALA A 1 94 ? 12.656 18.328 -0.207 1 77.38 94 ALA A C 1
ATOM 777 O O . ALA A 1 94 ? 13.172 17.375 -0.801 1 77.38 94 ALA A O 1
ATOM 778 N N . GLN A 1 95 ? 13.289 19.438 0.09 1 75.38 95 GLN A N 1
ATOM 779 C CA . GLN A 1 95 ? 14.68 19.609 -0.312 1 75.38 95 GLN A CA 1
ATOM 780 C C . GLN A 1 95 ? 15.594 18.625 0.412 1 75.38 95 GLN A C 1
ATOM 782 O O . GLN A 1 95 ? 16.484 18.031 -0.196 1 75.38 95 GLN A O 1
ATOM 787 N N . SER A 1 96 ? 15.375 18.5 1.672 1 76.5 96 SER A N 1
ATOM 788 C CA . SER A 1 96 ? 16.156 17.547 2.443 1 76.5 96 SER A CA 1
ATOM 789 C C . SER A 1 96 ? 15.977 16.125 1.915 1 76.5 96 SER A C 1
ATOM 791 O O . SER A 1 96 ? 16.953 15.383 1.784 1 76.5 96 SER A O 1
ATOM 793 N N . LEU A 1 97 ? 14.773 15.766 1.646 1 77.06 97 LEU A N 1
ATOM 794 C CA . LEU A 1 97 ? 14.492 14.422 1.143 1 77.06 97 LEU A CA 1
ATOM 795 C C . LEU A 1 97 ? 15.125 14.211 -0.227 1 77.06 97 LEU A C 1
ATOM 797 O O . LEU A 1 97 ? 15.664 13.141 -0.507 1 77.06 97 LEU A O 1
ATOM 801 N N . ASN A 1 98 ? 15.07 15.211 -1.032 1 75.75 98 ASN A N 1
ATOM 802 C CA . ASN A 1 98 ? 15.719 15.109 -2.336 1 75.75 98 ASN A CA 1
ATOM 803 C C . ASN A 1 98 ? 17.219 14.859 -2.197 1 75.75 98 ASN A C 1
ATOM 805 O O . ASN A 1 98 ? 17.797 14.07 -2.953 1 75.75 98 ASN A O 1
ATOM 809 N N . TYR A 1 99 ? 17.812 15.539 -1.245 1 71.5 99 TYR A N 1
ATOM 810 C CA . TYR A 1 99 ? 19.234 15.297 -0.955 1 71.5 99 TYR A CA 1
ATOM 811 C C . TYR A 1 99 ? 19.469 13.828 -0.614 1 71.5 99 TYR A C 1
ATOM 813 O O . TYR A 1 99 ? 20.422 13.219 -1.109 1 71.5 99 TYR A O 1
ATOM 821 N N . LEU A 1 100 ? 18.516 13.266 0.158 1 71.06 100 LEU A N 1
ATOM 822 C CA . LEU A 1 100 ? 18.656 11.867 0.555 1 71.06 100 LEU A CA 1
ATOM 823 C C . LEU A 1 100 ? 18.453 10.938 -0.639 1 71.06 100 LEU A C 1
ATOM 825 O O . LEU A 1 100 ? 19.203 9.977 -0.818 1 71.06 100 LEU A O 1
ATOM 829 N N . PHE A 1 101 ? 17.5 11.203 -1.444 1 73.56 101 PHE A N 1
ATOM 830 C CA . PHE A 1 101 ? 17.234 10.398 -2.635 1 73.56 101 PHE A CA 1
ATOM 831 C C . PHE A 1 101 ? 18.453 10.391 -3.557 1 73.56 101 PHE A C 1
ATOM 833 O O . PHE A 1 101 ? 18.766 9.359 -4.152 1 73.56 101 PHE A O 1
ATOM 840 N N . GLU A 1 102 ? 19.109 11.5 -3.691 1 70.06 102 GLU A N 1
ATOM 841 C CA . GLU A 1 102 ? 20.25 11.656 -4.59 1 70.06 102 GLU A CA 1
ATOM 842 C C . GLU A 1 102 ? 21.5 10.961 -4.035 1 70.06 102 GLU A C 1
ATOM 844 O O . GLU A 1 102 ? 22.312 10.43 -4.797 1 70.06 102 GLU A O 1
ATOM 849 N N . ASN A 1 103 ? 21.625 10.867 -2.713 1 70.25 103 ASN A N 1
ATOM 850 C CA . ASN A 1 103 ? 22.891 10.438 -2.109 1 70.25 103 ASN A CA 1
ATOM 851 C C . ASN A 1 103 ? 22.766 9.055 -1.487 1 70.25 103 ASN A C 1
ATOM 853 O O . ASN A 1 103 ? 23.781 8.391 -1.234 1 70.25 103 ASN A O 1
ATOM 857 N N . CYS A 1 104 ? 21.562 8.547 -1.175 1 65.31 104 CYS A N 1
ATOM 858 C CA . CYS A 1 104 ? 21.312 7.23 -0.586 1 65.31 104 CYS A CA 1
ATOM 859 C C . CYS A 1 104 ? 20.609 6.316 -1.571 1 65.31 104 CYS A C 1
ATOM 861 O O . CYS A 1 104 ? 19.703 5.559 -1.188 1 65.31 104 CYS A O 1
ATOM 863 N N . LYS A 1 105 ? 20.891 6.227 -2.783 1 59.81 105 LYS A N 1
ATOM 864 C CA . LYS A 1 105 ? 20.281 5.602 -3.955 1 59.81 105 LYS A CA 1
ATOM 865 C C . LYS A 1 105 ? 19.938 4.141 -3.676 1 59.81 105 LYS A C 1
ATOM 867 O O . LYS A 1 105 ? 18.812 3.701 -3.967 1 59.81 105 LYS A O 1
ATOM 872 N N . PRO A 1 106 ? 20.828 3.318 -3.072 1 60.19 106 PRO A N 1
ATOM 873 C CA . PRO A 1 106 ? 20.484 1.902 -2.926 1 60.19 106 PRO A CA 1
ATOM 874 C C . PRO A 1 106 ? 19.172 1.694 -2.156 1 60.19 106 PRO A C 1
ATOM 876 O O . PRO A 1 106 ? 18.484 0.699 -2.371 1 60.19 106 PRO A O 1
ATOM 879 N N . GLU A 1 107 ? 18.812 2.83 -1.413 1 60.47 107 GLU A N 1
ATOM 880 C CA . GLU A 1 107 ? 17.625 2.746 -0.583 1 60.47 107 GLU A CA 1
ATOM 881 C C . GLU A 1 107 ? 16.391 3.209 -1.349 1 60.47 107 GLU A C 1
ATOM 883 O O . GLU A 1 107 ? 15.266 2.814 -1.025 1 60.47 107 GLU A O 1
ATOM 888 N N . PHE A 1 108 ? 16.812 4.047 -2.387 1 64 108 PHE A N 1
ATOM 889 C CA . PHE A 1 108 ? 15.711 4.652 -3.125 1 64 108 PHE A CA 1
ATOM 890 C C . PHE A 1 108 ? 15.766 4.266 -4.598 1 64 108 PHE A C 1
ATOM 892 O O . PHE A 1 108 ? 16.812 4.371 -5.23 1 64 108 PHE A O 1
ATOM 899 N N . HIS A 1 109 ? 14.805 3.717 -5.082 1 66.44 109 HIS A N 1
ATOM 900 C CA . HIS A 1 109 ? 14.734 3.369 -6.496 1 66.44 109 HIS A CA 1
ATOM 901 C C . HIS A 1 109 ? 14.586 4.613 -7.363 1 66.44 109 HIS A C 1
ATOM 903 O O . HIS A 1 109 ? 15.031 4.633 -8.516 1 66.44 109 HIS A O 1
ATOM 909 N N . GLU A 1 110 ? 14 5.621 -6.754 1 72.81 110 GLU A N 1
ATOM 910 C CA . GLU A 1 110 ? 13.766 6.867 -7.48 1 72.81 110 GLU A CA 1
ATOM 911 C C . GLU A 1 110 ? 14.883 7.871 -7.23 1 72.81 110 GLU A C 1
ATOM 913 O O . GLU A 1 110 ? 15.539 7.832 -6.188 1 72.81 110 GLU A O 1
ATOM 918 N N . ASN A 1 111 ? 15.07 8.875 -8.141 1 73.94 111 ASN A N 1
ATOM 919 C CA . ASN A 1 111 ? 16.172 9.828 -8.078 1 73.94 111 ASN A CA 1
ATOM 920 C C . ASN A 1 111 ? 15.805 11.055 -7.246 1 73.94 111 ASN A C 1
ATOM 922 O O . ASN A 1 111 ? 16.688 11.781 -6.781 1 73.94 111 ASN A O 1
ATOM 926 N N . ASN A 1 112 ? 14.547 11.328 -7.199 1 78.75 112 ASN A N 1
ATOM 927 C CA . ASN A 1 112 ? 14.078 12.469 -6.422 1 78.75 112 ASN A CA 1
ATOM 928 C C . ASN A 1 112 ? 12.641 12.273 -5.957 1 78.75 112 ASN A C 1
ATOM 930 O O . ASN A 1 112 ? 11.977 11.32 -6.359 1 78.75 112 ASN A O 1
ATOM 934 N N . LEU A 1 113 ? 12.195 13.203 -5.117 1 78.44 113 LEU A N 1
ATOM 935 C CA . LEU A 1 113 ? 10.883 13.117 -4.484 1 78.44 113 LEU A CA 1
ATOM 936 C C . LEU A 1 113 ? 9.773 13.164 -5.531 1 78.44 113 LEU A C 1
ATOM 938 O O . LEU A 1 113 ? 8.773 12.453 -5.41 1 78.44 113 LEU A O 1
ATOM 942 N N . SER A 1 114 ? 9.977 13.977 -6.547 1 77.69 114 SER A N 1
ATOM 943 C CA . SER A 1 114 ? 8.977 14.094 -7.602 1 77.69 114 SER A CA 1
ATOM 944 C C . SER A 1 114 ? 8.773 12.766 -8.328 1 77.69 114 SER A C 1
ATOM 946 O O . SER A 1 114 ? 7.641 12.344 -8.555 1 77.69 114 SER A O 1
ATOM 948 N N . GLU A 1 115 ? 9.836 12.141 -8.625 1 77 115 GLU A N 1
ATOM 949 C CA . GLU A 1 115 ? 9.766 10.828 -9.273 1 77 115 GLU A CA 1
ATOM 950 C C . GLU A 1 115 ? 9.102 9.797 -8.367 1 77 115 GLU A C 1
ATOM 952 O O . GLU A 1 115 ? 8.336 8.953 -8.828 1 77 115 GLU A O 1
ATOM 957 N N . TRP A 1 116 ? 9.391 9.953 -7.074 1 81.75 116 TRP A N 1
ATOM 958 C CA . TRP A 1 116 ? 8.773 9.047 -6.113 1 81.75 116 TRP A CA 1
ATOM 959 C C . TRP A 1 116 ? 7.266 9.258 -6.051 1 81.75 116 TRP A C 1
ATOM 961 O O . TRP A 1 116 ? 6.496 8.297 -6.07 1 81.75 116 TRP A O 1
ATOM 971 N N . PHE A 1 117 ? 6.844 10.445 -6.117 1 79.56 117 PHE A N 1
ATOM 972 C CA . PHE A 1 117 ? 5.426 10.766 -6.047 1 79.56 117 PHE A CA 1
ATOM 973 C C . PHE A 1 117 ? 4.707 10.336 -7.32 1 79.56 117 PHE A C 1
ATOM 975 O O . PHE A 1 117 ? 3.527 9.984 -7.289 1 79.56 117 PHE A O 1
ATOM 982 N N . GLU A 1 118 ? 5.527 10.281 -8.359 1 75.69 118 GLU A N 1
ATOM 983 C CA . GLU A 1 118 ? 4.926 9.93 -9.641 1 75.69 118 GLU A CA 1
ATOM 984 C C . GLU A 1 118 ? 4.875 8.422 -9.836 1 75.69 118 GLU A C 1
ATOM 986 O O . GLU A 1 118 ? 4.238 7.926 -10.766 1 75.69 118 GLU A O 1
ATOM 991 N N . GLY A 1 119 ? 5.508 7.723 -8.867 1 71.38 119 GLY A N 1
ATOM 992 C CA . GLY A 1 119 ? 5.535 6.273 -8.984 1 71.38 119 GLY A CA 1
ATOM 993 C C . GLY A 1 119 ? 6.617 5.77 -9.922 1 71.38 119 GLY A C 1
ATOM 994 O O . GLY A 1 119 ? 6.453 4.727 -10.562 1 71.38 119 GLY A O 1
ATOM 995 N N . GLY A 1 120 ? 7.594 6.551 -10.156 1 69 120 GLY A N 1
ATOM 996 C CA . GLY A 1 120 ? 8.672 6.164 -11.047 1 69 120 GLY A CA 1
ATOM 997 C C . GLY A 1 120 ? 9.047 7.246 -12.039 1 69 120 GLY A C 1
ATOM 998 O O . GLY A 1 120 ? 8.594 8.383 -11.922 1 69 120 GLY A O 1
ATOM 999 N N . ALA A 1 121 ? 9.883 6.793 -13.031 1 61.16 121 ALA A N 1
ATOM 1000 C CA . ALA A 1 121 ? 10.5 7.75 -13.945 1 61.16 121 ALA A CA 1
ATOM 1001 C C . ALA A 1 121 ? 9.523 8.164 -15.039 1 61.16 121 ALA A C 1
ATOM 1003 O O . ALA A 1 121 ? 9.625 9.273 -15.586 1 61.16 121 ALA A O 1
ATOM 1004 N N . THR A 1 122 ? 8.617 7.285 -15.445 1 59.59 122 THR A N 1
ATOM 1005 C CA . THR A 1 122 ? 7.688 7.633 -16.516 1 59.59 122 THR A CA 1
ATOM 1006 C C . THR A 1 122 ? 6.262 7.734 -15.984 1 59.59 122 THR A C 1
ATOM 1008 O O . THR A 1 122 ? 5.688 6.738 -15.539 1 59.59 122 THR A O 1
ATOM 1011 N N . PRO A 1 123 ? 5.766 9.047 -16.031 1 57.53 123 PRO A N 1
ATOM 1012 C CA . PRO A 1 123 ? 4.387 9.266 -15.586 1 57.53 123 PRO A CA 1
ATOM 1013 C C . PRO A 1 123 ? 3.375 8.445 -16.391 1 57.53 123 PRO A C 1
ATOM 1015 O O . PRO A 1 123 ? 3.537 8.266 -17.594 1 57.53 123 PRO A O 1
ATOM 1018 N N . GLY A 1 124 ? 2.332 7.934 -15.758 1 58.25 124 GLY A N 1
ATOM 1019 C CA . GLY A 1 124 ? 1.26 7.242 -16.453 1 58.25 124 GLY A CA 1
ATOM 1020 C C . GLY A 1 124 ? 1.501 5.75 -16.578 1 58.25 124 GLY A C 1
ATOM 1021 O O . GLY A 1 124 ? 0.602 5.004 -16.969 1 58.25 124 GLY A O 1
ATOM 1022 N N . ASP A 1 125 ? 2.58 5.391 -16.234 1 74.12 125 ASP A N 1
ATOM 1023 C CA . ASP A 1 125 ? 2.934 3.992 -16.438 1 74.12 12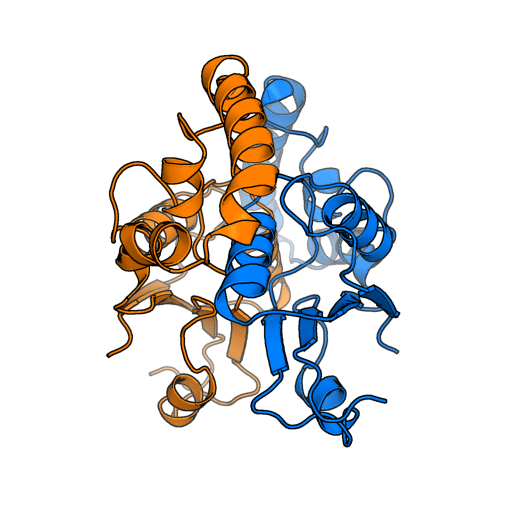5 ASP A CA 1
ATOM 1024 C C . ASP A 1 125 ? 2.783 3.184 -15.156 1 74.12 125 ASP A C 1
ATOM 1026 O O . ASP A 1 125 ? 3.293 2.064 -15.062 1 74.12 125 ASP A O 1
ATOM 1030 N N . GLY A 1 126 ? 1.99 3.781 -14.211 1 79.56 126 GLY A N 1
ATOM 1031 C CA . GLY A 1 126 ? 1.891 3.115 -12.922 1 79.56 126 GLY A CA 1
ATOM 1032 C C . GLY A 1 126 ? 1.239 1.748 -13.008 1 79.56 126 GLY A C 1
ATOM 1033 O O . GLY A 1 126 ? 1.722 0.787 -12.406 1 79.56 126 GLY A O 1
ATOM 1034 N N . VAL A 1 127 ? 0.172 1.72 -13.852 1 87.19 127 VAL A N 1
ATOM 1035 C CA . VAL A 1 127 ? -0.544 0.457 -14 1 87.19 127 VAL A CA 1
ATOM 1036 C C . VAL A 1 127 ? 0.362 -0.578 -14.664 1 87.19 127 VAL A C 1
ATOM 1038 O O . VAL A 1 127 ? 0.478 -1.709 -14.188 1 87.19 127 VAL A O 1
ATOM 1041 N N . ARG A 1 128 ? 0.995 -0.211 -15.719 1 86 128 ARG A N 1
ATOM 1042 C CA . ARG A 1 128 ? 1.875 -1.126 -16.438 1 86 128 ARG A CA 1
ATOM 1043 C C . ARG A 1 128 ? 3.02 -1.6 -15.547 1 86 128 ARG A C 1
ATOM 1045 O O . ARG A 1 128 ? 3.377 -2.779 -15.562 1 86 128 ARG A O 1
ATOM 1052 N N . ASN A 1 129 ? 3.584 -0.678 -14.852 1 86.25 129 ASN A N 1
ATOM 1053 C CA . ASN A 1 129 ? 4.652 -1.046 -13.93 1 86.25 129 ASN A CA 1
ATOM 1054 C C . ASN A 1 129 ? 4.156 -2.016 -12.859 1 86.25 129 ASN A C 1
ATOM 1056 O O . ASN A 1 129 ? 4.828 -3 -12.547 1 86.25 129 ASN A O 1
ATOM 1060 N N . THR A 1 130 ? 2.992 -1.709 -12.312 1 90.75 130 THR A N 1
ATOM 1061 C CA . THR A 1 130 ? 2.402 -2.574 -11.297 1 90.75 130 THR A CA 1
ATOM 1062 C C . THR A 1 130 ? 2.199 -3.986 -11.844 1 90.75 130 THR A C 1
ATOM 1064 O O . THR A 1 130 ? 2.588 -4.965 -11.203 1 90.75 130 THR A O 1
ATOM 1067 N N . VAL A 1 131 ? 1.693 -4.051 -13.031 1 92.62 131 VAL A N 1
ATOM 1068 C CA . VAL A 1 131 ? 1.472 -5.348 -13.672 1 92.62 131 VAL A CA 1
ATOM 1069 C C . VAL A 1 131 ? 2.809 -6.055 -13.883 1 92.62 131 VAL A C 1
ATOM 1071 O O . VAL A 1 131 ? 2.932 -7.25 -13.609 1 92.62 131 VAL A O 1
ATOM 1074 N N . SER A 1 132 ? 3.744 -5.363 -14.344 1 90.75 132 SER A N 1
ATOM 1075 C CA . SER A 1 132 ? 5.062 -5.934 -14.602 1 90.75 132 SER A CA 1
ATOM 1076 C C . SER A 1 132 ? 5.688 -6.48 -13.32 1 90.75 132 SER A C 1
ATOM 1078 O O . SER A 1 132 ? 6.191 -7.605 -13.305 1 90.75 132 SER A O 1
ATOM 1080 N N . VAL A 1 133 ? 5.645 -5.723 -12.227 1 90.19 133 VAL A N 1
ATOM 1081 C CA . VAL A 1 133 ? 6.23 -6.129 -10.953 1 90.19 133 VAL A CA 1
ATOM 1082 C C . VAL A 1 133 ? 5.52 -7.379 -10.43 1 90.19 133 VAL A C 1
ATOM 1084 O O . VAL A 1 133 ? 6.168 -8.336 -10.008 1 90.19 133 VAL A O 1
ATOM 1087 N N . ILE A 1 134 ? 4.195 -7.395 -10.5 1 94.69 134 ILE A N 1
ATOM 1088 C CA . ILE A 1 134 ? 3.428 -8.531 -10 1 94.69 134 ILE A CA 1
ATOM 1089 C C . ILE A 1 134 ? 3.732 -9.766 -10.836 1 94.69 134 ILE A C 1
ATOM 1091 O O . ILE A 1 134 ? 4.027 -10.836 -10.297 1 94.69 134 ILE A O 1
ATOM 1095 N N . SER A 1 135 ? 3.711 -9.617 -12.141 1 92.69 135 SER A N 1
ATOM 1096 C CA . SER A 1 135 ? 3.848 -10.758 -13.039 1 92.69 135 SER A CA 1
ATOM 1097 C C . SER A 1 135 ? 5.242 -11.367 -12.953 1 92.69 135 SER A C 1
ATOM 1099 O O . SER A 1 135 ? 5.418 -12.562 -13.18 1 92.69 135 SER A O 1
ATOM 1101 N N . GLN A 1 136 ? 6.176 -10.609 -12.562 1 90.5 136 GLN A N 1
ATOM 1102 C CA . GLN A 1 136 ? 7.559 -11.078 -12.562 1 90.5 136 GLN A CA 1
ATOM 1103 C C . GLN A 1 136 ? 7.98 -11.531 -11.172 1 90.5 136 GLN A C 1
ATOM 1105 O O . GLN A 1 136 ? 9.055 -12.117 -11 1 90.5 136 GLN A O 1
ATOM 1110 N N . HIS A 1 137 ? 7.25 -11.281 -10.227 1 89.62 137 HIS A N 1
ATOM 1111 C CA . HIS A 1 137 ? 7.645 -11.625 -8.867 1 89.62 137 HIS A CA 1
ATOM 1112 C C . HIS A 1 137 ? 7.672 -13.141 -8.672 1 89.62 137 HIS A C 1
ATOM 1114 O O . HIS A 1 137 ? 6.707 -13.836 -9.008 1 89.62 137 HIS A O 1
ATOM 1120 N N . PRO A 1 138 ? 8.672 -13.656 -8.086 1 84.94 138 PRO A N 1
ATOM 1121 C CA . PRO A 1 138 ? 8.859 -15.102 -7.988 1 84.94 138 PRO A CA 1
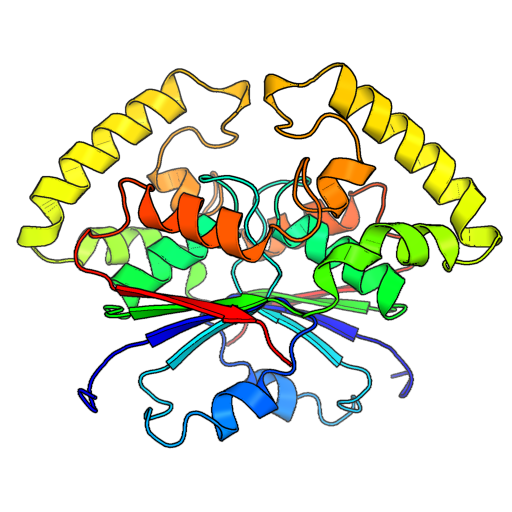ATOM 1122 C C . PRO A 1 138 ? 7.789 -15.773 -7.129 1 84.94 138 PRO A C 1
ATOM 1124 O O . PRO A 1 138 ? 7.496 -16.953 -7.316 1 84.94 138 PRO A O 1
ATOM 1127 N N . LEU A 1 139 ? 7.184 -15.031 -6.234 1 87 139 LEU A N 1
ATOM 1128 C CA . LEU A 1 139 ? 6.246 -15.648 -5.301 1 87 139 LEU A CA 1
ATOM 1129 C C . LEU A 1 139 ? 4.824 -15.602 -5.855 1 87 139 LEU A C 1
ATOM 1131 O O . LEU A 1 139 ? 3.893 -16.109 -5.23 1 87 139 LEU A O 1
ATOM 1135 N N . ILE A 1 140 ? 4.656 -15.023 -6.988 1 90 140 ILE A N 1
ATOM 1136 C CA . ILE A 1 140 ? 3.354 -15.039 -7.645 1 90 140 ILE A CA 1
ATOM 1137 C C . ILE A 1 140 ? 3.25 -16.266 -8.555 1 90 140 ILE A C 1
ATOM 1139 O O . ILE A 1 140 ? 4.074 -16.438 -9.453 1 90 140 ILE A O 1
ATOM 1143 N N . PRO A 1 141 ? 2.273 -17.078 -8.273 1 87.81 141 PRO A N 1
ATOM 1144 C CA . PRO A 1 141 ? 2.117 -18.234 -9.148 1 87.81 141 PRO A CA 1
ATOM 1145 C C . PRO A 1 141 ? 1.979 -17.859 -10.625 1 87.81 141 PRO A C 1
ATOM 1147 O O . PRO A 1 141 ? 1.322 -16.859 -10.953 1 87.81 141 PRO A O 1
ATOM 1150 N N . ALA A 1 142 ? 2.494 -18.656 -11.5 1 85.75 142 ALA A N 1
ATOM 1151 C CA . ALA A 1 142 ? 2.553 -18.359 -12.93 1 85.75 142 ALA A CA 1
ATOM 1152 C C . ALA A 1 142 ? 1.172 -18.484 -13.57 1 85.75 142 ALA A C 1
ATOM 1154 O O . ALA A 1 142 ? 0.929 -17.906 -14.641 1 85.75 142 ALA A O 1
ATOM 1155 N N . ASP A 1 143 ? 0.289 -19.141 -12.961 1 90.56 143 ASP A N 1
ATOM 1156 C C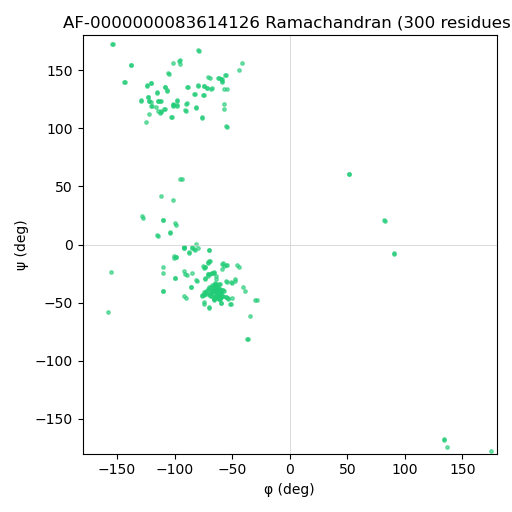A . ASP A 1 143 ? -1.003 -19.438 -13.578 1 90.56 143 ASP A CA 1
ATOM 1157 C C . ASP A 1 143 ? -2.027 -18.359 -13.227 1 90.56 143 ASP A C 1
ATOM 1159 O O . ASP A 1 143 ? -3.152 -18.375 -13.734 1 90.56 143 ASP A O 1
ATOM 1163 N N . ILE A 1 144 ? -1.664 -17.469 -12.461 1 92.62 144 ILE A N 1
ATOM 1164 C CA . ILE A 1 144 ? -2.586 -16.375 -12.125 1 92.62 144 ILE A CA 1
ATOM 1165 C C . ILE A 1 144 ? -2.701 -15.414 -13.297 1 92.62 144 ILE A C 1
ATOM 1167 O O . ILE A 1 144 ? -1.689 -14.969 -13.844 1 92.62 144 ILE A O 1
ATOM 1171 N N . LYS A 1 145 ? -3.945 -15.164 -13.648 1 94.62 145 LYS A N 1
ATOM 1172 C CA . LYS A 1 145 ? -4.207 -14.195 -14.703 1 94.62 145 LYS A CA 1
ATOM 1173 C C . LYS A 1 145 ? -4.117 -12.766 -14.172 1 94.62 145 LYS A C 1
ATOM 1175 O O . LYS A 1 145 ? -4.652 -12.461 -13.102 1 94.62 145 LYS A O 1
ATOM 1180 N N . ILE A 1 146 ? -3.475 -11.914 -14.93 1 95.19 146 ILE A N 1
ATOM 1181 C CA . ILE A 1 146 ? -3.346 -10.516 -14.539 1 95.19 146 ILE A CA 1
ATOM 1182 C C . ILE A 1 146 ? -3.941 -9.617 -15.625 1 95.19 146 ILE A C 1
ATOM 1184 O O . ILE A 1 146 ? -3.57 -9.719 -16.797 1 95.19 146 ILE A O 1
ATOM 1188 N N . THR A 1 147 ? -4.875 -8.812 -15.242 1 92 147 THR A N 1
ATOM 1189 C CA . THR A 1 147 ? -5.574 -7.918 -16.156 1 92 147 THR A CA 1
ATOM 1190 C C . THR A 1 147 ? -5.402 -6.465 -15.734 1 92 147 THR A C 1
ATOM 1192 O O . THR A 1 147 ? -5.406 -6.156 -14.539 1 92 147 THR A O 1
ATOM 1195 N N . GLU A 1 148 ? -5.191 -5.566 -16.656 1 89.69 148 GLU A N 1
ATOM 1196 C CA . GLU A 1 148 ? -5.105 -4.129 -16.406 1 89.69 148 GLU A CA 1
ATOM 1197 C C . GLU A 1 148 ? -6.355 -3.408 -16.906 1 89.69 148 GLU A C 1
ATOM 1199 O O . GLU A 1 148 ? -6.879 -3.725 -17.969 1 89.69 148 GLU A O 1
ATOM 1204 N N . ILE A 1 149 ? -6.93 -2.564 -16.125 1 81.75 149 ILE A N 1
ATOM 1205 C CA . ILE A 1 149 ? -8.055 -1.716 -16.484 1 81.75 149 ILE A CA 1
ATOM 1206 C C . ILE A 1 149 ? -7.754 -0.266 -16.125 1 81.75 149 ILE A C 1
ATOM 1208 O O . ILE A 1 149 ? -7.207 0.006 -15.047 1 81.75 149 ILE A O 1
ATOM 1212 N N . THR A 1 150 ? -7.816 0.636 -17.047 1 73.75 150 THR A N 1
ATOM 1213 C CA . THR A 1 150 ? -7.77 2.055 -16.703 1 73.75 150 THR A CA 1
ATOM 1214 C C . THR A 1 150 ? -9.172 2.605 -16.484 1 73.75 150 THR A C 1
ATOM 1216 O O . THR A 1 150 ? -10.055 2.438 -17.344 1 73.75 150 THR A O 1
ATOM 1219 N N . ALA A 1 151 ? -9.438 3.006 -15.297 1 68.31 151 ALA A N 1
ATOM 1220 C CA . ALA A 1 151 ? -10.758 3.559 -14.977 1 68.31 151 ALA A CA 1
ATOM 1221 C C . ALA A 1 151 ? -11.062 4.777 -15.844 1 68.31 151 ALA A C 1
ATOM 1223 O O . ALA A 1 151 ? -10.148 5.504 -16.25 1 68.31 151 ALA A O 1
ATOM 1224 N N . PRO A 1 152 ? -12.32 4.895 -16.297 1 60.62 152 PRO A N 1
ATOM 1225 C CA . PRO A 1 152 ? -12.68 6.012 -17.188 1 60.62 152 PRO A CA 1
ATOM 1226 C C . PRO A 1 152 ? -12.375 7.371 -16.562 1 60.62 152 PRO A C 1
ATOM 1228 O O . PRO A 1 152 ? -12.344 7.5 -15.336 1 60.62 152 PRO A O 1
ATOM 1231 N N . MET B 1 1 ? -16.875 16.359 18.078 1 39.09 1 MET B N 1
ATOM 1232 C CA . MET B 1 1 ? -16.422 15.672 16.859 1 39.09 1 MET B CA 1
ATOM 1233 C C . MET B 1 1 ? -16.672 16.531 15.633 1 39.09 1 MET B C 1
ATOM 1235 O O . MET B 1 1 ? -17.797 16.953 15.383 1 39.09 1 MET B O 1
ATOM 1239 N N . ASN B 1 2 ? -15.742 17.328 15.289 1 49.47 2 ASN B N 1
ATOM 1240 C CA . ASN B 1 2 ? -15.977 18.281 14.203 1 49.47 2 ASN B CA 1
ATOM 1241 C C . ASN B 1 2 ? -16.438 17.578 12.93 1 49.47 2 ASN B C 1
ATOM 1243 O O . ASN B 1 2 ? -15.727 16.766 12.367 1 49.47 2 ASN B O 1
ATOM 1247 N N . ILE B 1 3 ? -17.734 17.609 12.609 1 59.34 3 ILE B N 1
ATOM 1248 C CA . ILE B 1 3 ? -18.547 17.031 11.547 1 59.34 3 ILE B CA 1
ATOM 1249 C C . ILE B 1 3 ? -17.859 17.234 10.195 1 59.34 3 ILE B C 1
ATOM 1251 O O . ILE B 1 3 ? -18.047 16.453 9.266 1 59.34 3 ILE B O 1
ATOM 1255 N N . ASN B 1 4 ? -16.844 18.219 10.133 1 67.56 4 ASN B N 1
ATOM 1256 C CA . ASN B 1 4 ? -16.281 18.562 8.82 1 67.56 4 ASN B CA 1
ATOM 1257 C C . ASN B 1 4 ? -14.844 18.078 8.68 1 67.56 4 ASN B C 1
ATOM 1259 O O . ASN B 1 4 ? -14.102 18.562 7.824 1 67.56 4 ASN B O 1
ATOM 1263 N N . LYS B 1 5 ? -14.586 17.062 9.57 1 86.19 5 LYS B N 1
ATOM 1264 C CA . LYS B 1 5 ? -13.203 16.609 9.5 1 86.19 5 LYS B CA 1
ATOM 1265 C C . LYS B 1 5 ? -13.016 15.594 8.367 1 86.19 5 LYS B C 1
ATOM 1267 O O . LYS B 1 5 ? -13.828 14.688 8.203 1 86.19 5 LYS B O 1
ATOM 1272 N N . ASN B 1 6 ? -11.984 15.898 7.574 1 91.25 6 ASN B N 1
ATOM 1273 C CA . ASN B 1 6 ? -11.562 14.922 6.57 1 91.25 6 ASN B CA 1
ATOM 1274 C C . ASN B 1 6 ? -10.664 13.852 7.176 1 91.25 6 ASN B C 1
ATOM 1276 O O . ASN B 1 6 ? -9.602 14.156 7.723 1 91.25 6 ASN B O 1
ATOM 1280 N N . THR B 1 7 ? -11.156 12.609 7.105 1 92 7 THR B N 1
ATOM 1281 C CA . THR B 1 7 ? -10.469 11.523 7.797 1 92 7 THR B CA 1
ATOM 1282 C C . THR B 1 7 ? -9.93 10.508 6.797 1 92 7 THR B C 1
ATOM 1284 O O . THR B 1 7 ? -10.633 10.117 5.855 1 92 7 THR B O 1
ATOM 1287 N N . LEU B 1 8 ? -8.656 10.156 6.969 1 93.62 8 LEU B N 1
ATOM 1288 C CA . LEU B 1 8 ? -8.031 9.086 6.203 1 93.62 8 LEU B CA 1
ATOM 1289 C C . LEU B 1 8 ? -7.941 7.809 7.031 1 93.62 8 LEU B C 1
ATOM 1291 O O . LEU B 1 8 ? -7.352 7.805 8.117 1 93.62 8 LEU B O 1
ATOM 1295 N N . PHE B 1 9 ? -8.578 6.762 6.496 1 91.94 9 PHE B N 1
ATOM 1296 C CA . PHE B 1 9 ? -8.461 5.449 7.125 1 91.94 9 PHE B CA 1
ATOM 1297 C C . PHE B 1 9 ? -7.402 4.605 6.434 1 91.94 9 PHE B C 1
ATOM 1299 O O . PHE B 1 9 ? -7.477 4.379 5.223 1 91.94 9 PHE B O 1
ATOM 1306 N N . VAL B 1 10 ? -6.406 4.219 7.176 1 93.5 10 VAL B N 1
ATOM 1307 C CA . VAL B 1 10 ? -5.402 3.252 6.738 1 93.5 10 VAL B CA 1
ATOM 1308 C C . VAL B 1 10 ? -5.684 1.894 7.379 1 93.5 10 VAL B C 1
ATOM 1310 O O . VAL B 1 10 ? -5.473 1.714 8.578 1 93.5 10 VAL B O 1
ATOM 1313 N N . ILE B 1 11 ? -6.109 0.968 6.566 1 90.62 11 ILE B N 1
ATOM 1314 C CA . ILE B 1 11 ? -6.719 -0.242 7.109 1 90.62 11 ILE B CA 1
ATOM 1315 C C . ILE B 1 11 ? -5.98 -1.471 6.582 1 90.62 11 ILE B C 1
ATOM 1317 O O . ILE B 1 11 ? -5.656 -1.549 5.395 1 90.62 11 ILE B O 1
ATOM 1321 N N . ASP B 1 12 ? -5.77 -2.373 7.512 1 88.5 12 ASP B N 1
ATOM 1322 C CA . ASP B 1 12 ? -5.289 -3.686 7.09 1 88.5 12 ASP B CA 1
ATOM 1323 C C . ASP B 1 12 ? -6.301 -4.375 6.18 1 88.5 12 ASP B C 1
ATOM 1325 O O . ASP B 1 12 ? -7.508 -4.285 6.41 1 88.5 12 ASP B O 1
ATOM 1329 N N . PHE B 1 13 ? -5.914 -5.133 5.133 1 83.69 13 PHE B N 1
ATOM 1330 C CA . PHE B 1 13 ? -6.828 -5.676 4.137 1 83.69 13 PHE B CA 1
ATOM 1331 C C . PHE B 1 13 ? -7.688 -6.785 4.73 1 83.69 13 PHE B C 1
ATOM 1333 O O . PHE B 1 13 ? -8.727 -7.137 4.176 1 83.69 13 PHE B O 1
ATOM 1340 N N . ASP B 1 14 ? -7.293 -7.301 5.887 1 79.44 14 ASP B N 1
ATOM 1341 C CA . ASP B 1 14 ? -8.078 -8.352 6.531 1 79.44 14 ASP B CA 1
ATOM 1342 C C . ASP B 1 14 ? -9.211 -7.758 7.367 1 79.44 14 ASP B C 1
ATOM 1344 O O . ASP B 1 14 ? -9.977 -8.492 7.996 1 79.44 14 ASP B O 1
ATOM 1348 N N . VAL B 1 15 ? -9.25 -6.469 7.406 1 83 15 VAL B N 1
ATOM 1349 C CA . VAL B 1 15 ? -10.312 -5.805 8.148 1 83 15 VAL B CA 1
ATOM 1350 C C . VAL B 1 15 ? -11.516 -5.582 7.234 1 83 15 VAL B C 1
ATOM 1352 O O . VAL B 1 15 ? -11.359 -5.156 6.086 1 83 15 VAL B O 1
ATOM 1355 N N . ASP B 1 16 ? -12.68 -5.867 7.734 1 77.94 16 ASP B N 1
ATOM 1356 C CA . ASP B 1 16 ? -13.906 -5.602 7 1 77.94 16 ASP B CA 1
ATOM 1357 C C . ASP B 1 16 ? -14.258 -4.113 7.031 1 77.94 16 ASP B C 1
ATOM 1359 O O . ASP B 1 16 ? -14.672 -3.59 8.062 1 77.94 16 ASP B O 1
ATOM 1363 N N . ILE B 1 17 ? -14.133 -3.453 5.902 1 74.12 17 ILE B N 1
ATOM 1364 C CA . ILE B 1 17 ? -14.305 -2.01 5.781 1 74.12 17 ILE B CA 1
ATOM 1365 C C . ILE B 1 17 ? -15.758 -1.637 6.078 1 74.12 17 ILE B C 1
ATOM 1367 O O . ILE B 1 17 ? -16.031 -0.567 6.633 1 74.12 17 ILE B O 1
ATOM 1371 N N . ASN B 1 18 ? -16.625 -2.496 5.688 1 69.94 18 ASN B N 1
ATOM 1372 C CA . ASN B 1 18 ? -18.031 -2.195 5.906 1 69.94 18 ASN B CA 1
ATOM 1373 C C . ASN B 1 18 ? -18.359 -2.066 7.395 1 69.94 18 ASN B C 1
ATOM 1375 O O . ASN B 1 18 ? -19.156 -1.222 7.789 1 69.94 18 ASN B O 1
ATOM 1379 N N . HIS B 1 19 ? -17.781 -2.879 8.164 1 66.75 19 HIS B N 1
ATOM 1380 C CA . HIS B 1 19 ? -17.953 -2.781 9.609 1 66.75 19 HIS B CA 1
ATOM 1381 C C . HIS B 1 19 ? -17.422 -1.459 10.141 1 66.75 19 HIS B C 1
ATOM 1383 O O . HIS B 1 19 ? -18.016 -0.858 11.039 1 66.75 19 HIS B O 1
ATOM 1389 N N . LEU B 1 20 ? -16.375 -1.001 9.539 1 65.56 20 LEU B N 1
ATOM 1390 C CA . LEU B 1 20 ? -15.727 0.224 10 1 65.56 20 LEU B CA 1
ATOM 1391 C C . LEU B 1 20 ? -16.547 1.449 9.617 1 65.56 20 LEU B C 1
ATOM 1393 O O . LEU B 1 20 ? -16.734 2.359 10.43 1 65.56 20 LEU B O 1
ATOM 1397 N N . ILE B 1 21 ? -17.047 1.476 8.43 1 64.12 21 ILE B N 1
ATOM 1398 C CA . ILE B 1 21 ? -17.781 2.627 7.918 1 64.12 21 ILE B CA 1
ATOM 1399 C C . ILE B 1 21 ? -19.156 2.707 8.586 1 64.12 21 ILE B C 1
ATOM 1401 O O . ILE B 1 21 ? -19.625 3.797 8.922 1 64.12 21 ILE B O 1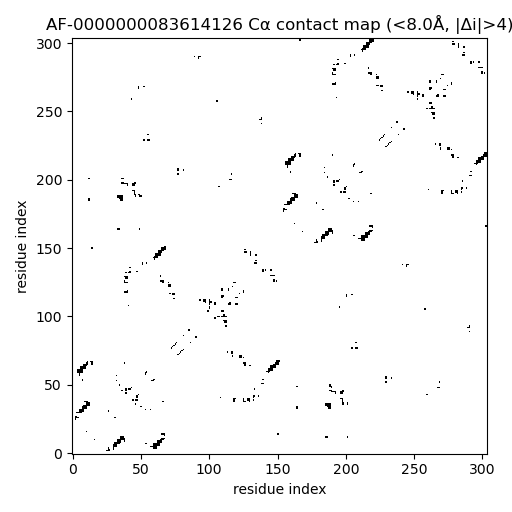
ATOM 1405 N N . LYS B 1 22 ? -19.75 1.613 8.75 1 61.03 22 LYS B N 1
ATOM 1406 C CA . LYS B 1 22 ? -21.047 1.604 9.414 1 61.03 22 LYS B CA 1
ATOM 1407 C C . LYS B 1 22 ? -20.938 2.141 10.836 1 61.03 22 LYS B C 1
ATOM 1409 O O . LYS B 1 22 ? -21.875 2.773 11.336 1 61.03 22 LYS B O 1
ATOM 1414 N N . GLY B 1 23 ? -19.875 1.843 11.336 1 57.28 23 GLY B N 1
ATOM 1415 C CA . GLY B 1 23 ? -19.656 2.297 12.695 1 57.28 23 GLY B CA 1
ATOM 1416 C C . GLY B 1 23 ? -19.344 3.779 12.789 1 57.28 23 GLY B C 1
ATOM 1417 O O . GLY B 1 23 ? -19.469 4.375 13.859 1 57.28 23 GLY B O 1
ATOM 1418 N N . GLU B 1 24 ? -18.969 4.297 11.711 1 59.88 24 GLU B N 1
ATOM 1419 C CA . GLU B 1 24 ? -18.594 5.711 11.727 1 59.88 24 GLU B CA 1
ATOM 1420 C C . GLU B 1 24 ? -19.781 6.59 11.312 1 59.88 24 GLU B C 1
ATOM 1422 O O . GLU B 1 24 ? -19.672 7.352 10.352 1 59.88 24 GLU B O 1
ATOM 1427 N N . ARG B 1 25 ? -20.891 6.465 12.016 1 54.97 25 ARG B N 1
ATOM 1428 C CA . ARG B 1 25 ? -22.141 7.156 11.742 1 54.97 25 ARG B CA 1
ATOM 1429 C C . ARG B 1 25 ? -21.938 8.664 11.688 1 54.97 25 ARG B C 1
ATOM 1431 O O . ARG B 1 25 ? -22.766 9.391 11.125 1 54.97 25 ARG B O 1
ATOM 1438 N N . GLN B 1 26 ? -20.875 8.984 12.211 1 57.34 26 GLN B N 1
ATOM 1439 C CA . GLN B 1 26 ? -20.844 10.43 12.383 1 57.34 26 GLN B CA 1
ATOM 1440 C C . GLN B 1 26 ? -20.016 11.086 11.273 1 57.34 26 GLN B C 1
ATOM 1442 O O . GLN B 1 26 ? -20.062 12.312 11.109 1 57.34 26 GLN B O 1
ATOM 1447 N N . ILE B 1 27 ? -19.328 10.312 10.508 1 63 27 ILE B N 1
ATOM 1448 C CA . ILE B 1 27 ? -18.5 10.922 9.469 1 63 27 ILE B CA 1
ATOM 1449 C C . ILE B 1 27 ? -19.203 10.797 8.125 1 63 27 ILE B C 1
ATOM 1451 O O . ILE B 1 27 ? -19.672 9.719 7.754 1 63 27 ILE B O 1
ATOM 1455 N N . LYS B 1 28 ? -19.438 11.984 7.633 1 72 28 LYS B N 1
ATOM 1456 C CA . LYS B 1 28 ? -19.969 11.984 6.277 1 72 28 LYS B CA 1
ATOM 1457 C C . LYS B 1 28 ? -19.078 11.203 5.32 1 72 28 LYS B C 1
ATOM 1459 O O . LYS B 1 28 ? -17.844 11.359 5.355 1 72 28 LYS B O 1
ATOM 1464 N N . ARG B 1 29 ? -19.562 10.414 4.559 1 71.25 29 ARG B N 1
ATOM 1465 C CA . ARG B 1 29 ? -18.844 9.562 3.613 1 71.25 29 ARG B CA 1
ATOM 1466 C C . ARG B 1 29 ? -17.938 10.391 2.707 1 71.25 29 ARG B C 1
ATOM 1468 O O . ARG B 1 29 ? -16.859 9.945 2.34 1 71.25 29 ARG B O 1
ATOM 1475 N N . GLU B 1 30 ? -18.406 11.672 2.404 1 77.44 30 GLU B N 1
ATOM 1476 C CA . GLU B 1 30 ? -17.656 12.523 1.496 1 77.44 30 GLU B CA 1
ATOM 1477 C C . GLU B 1 30 ? -16.344 12.984 2.131 1 77.44 30 GLU B C 1
ATOM 1479 O O . GLU B 1 30 ? -15.43 13.43 1.434 1 77.44 30 GLU B O 1
ATOM 1484 N N . ASN B 1 31 ? -16.312 12.781 3.398 1 85.75 31 ASN B N 1
ATOM 1485 C CA . ASN B 1 31 ? -15.133 13.242 4.121 1 85.75 31 ASN B CA 1
ATOM 1486 C C . ASN B 1 31 ? -14.203 12.078 4.48 1 85.75 31 ASN B C 1
ATOM 1488 O O . ASN B 1 31 ? -13.227 12.258 5.203 1 85.75 31 ASN B O 1
ATOM 1492 N N . ILE B 1 32 ? -14.5 10.883 3.9 1 86.88 32 ILE B N 1
ATOM 1493 C CA . ILE B 1 32 ? -13.719 9.703 4.262 1 86.88 32 ILE B CA 1
ATOM 1494 C C . ILE B 1 32 ? -12.883 9.25 3.068 1 86.88 32 ILE B C 1
ATOM 1496 O O . ILE B 1 32 ? -13.398 9.125 1.954 1 86.88 32 ILE B O 1
ATOM 1500 N N . THR B 1 33 ? -11.617 9.172 3.27 1 88.44 33 THR B N 1
ATOM 1501 C CA . THR B 1 33 ? -10.695 8.516 2.344 1 88.44 33 THR B CA 1
ATOM 1502 C C . THR B 1 33 ? -10.188 7.199 2.926 1 88.44 33 THR B C 1
ATOM 1504 O O . THR B 1 33 ? -9.883 7.117 4.117 1 88.44 33 THR B O 1
ATOM 1507 N N . VAL B 1 34 ? -10.172 6.184 2.109 1 89.38 34 VAL B N 1
ATOM 1508 C CA . VAL B 1 34 ? -9.773 4.875 2.621 1 89.38 34 VAL B CA 1
ATOM 1509 C C . VAL B 1 34 ? -8.594 4.34 1.82 1 89.38 34 VAL B C 1
ATOM 1511 O O . VAL B 1 34 ? -8.609 4.355 0.587 1 89.38 34 VAL B O 1
ATOM 1514 N N . LEU B 1 35 ? -7.566 3.971 2.467 1 92.88 35 LEU B N 1
ATOM 1515 C CA . LEU B 1 35 ? -6.477 3.152 1.952 1 92.88 35 LEU B CA 1
ATOM 1516 C C . LEU B 1 35 ? -6.469 1.777 2.613 1 92.88 35 LEU B C 1
ATOM 1518 O O . LEU B 1 35 ? -6.277 1.668 3.826 1 92.88 35 LEU B O 1
ATOM 1522 N N . GLN B 1 36 ? -6.73 0.756 1.833 1 90.44 36 GLN B N 1
ATOM 1523 C CA . GLN B 1 36 ? -6.785 -0.603 2.361 1 90.44 36 GLN B CA 1
ATOM 1524 C C . GLN B 1 36 ? -5.797 -1.514 1.643 1 90.44 36 GLN B C 1
ATOM 1526 O O . GLN B 1 36 ? -6.004 -1.875 0.482 1 90.44 36 GLN B O 1
ATOM 1531 N N . SER B 1 37 ? -4.777 -2.045 2.105 1 88.69 37 SER B N 1
ATOM 1532 C CA . SER B 1 37 ? -3.766 -2.918 1.523 1 88.69 37 SER B CA 1
ATOM 1533 C C . SER B 1 37 ? -3.035 -3.713 2.602 1 88.69 37 SER B C 1
ATOM 1535 O O . SER B 1 37 ? -2.824 -4.918 2.455 1 88.69 37 SER B O 1
ATOM 1537 N N . GLY B 1 38 ? -2.42 -3.291 3.535 1 85.25 38 GLY B N 1
ATOM 1538 C CA . GLY B 1 38 ? -1.613 -3.701 4.672 1 85.25 38 GLY B CA 1
ATOM 1539 C C . GLY B 1 38 ? -1.019 -2.531 5.434 1 85.25 38 GLY B C 1
ATOM 1540 O O . GLY B 1 38 ? -1.241 -1.372 5.074 1 85.25 38 GLY B O 1
ATOM 1541 N N . LEU B 1 39 ? -0.267 -3.012 6.406 1 86 39 LEU B N 1
ATOM 1542 C CA . LEU B 1 39 ? 0.333 -1.979 7.246 1 86 39 LEU B CA 1
ATOM 1543 C C . LEU B 1 39 ? 1.749 -1.656 6.781 1 86 39 LEU B C 1
ATOM 1545 O O . LEU B 1 39 ? 2.357 -2.438 6.043 1 86 39 LEU B O 1
ATOM 1549 N N . LEU B 1 40 ? 2.139 -0.52 7.09 1 88.06 40 LEU B N 1
ATOM 1550 C CA . LEU B 1 40 ? 3.373 0.081 6.594 1 88.06 40 LEU B CA 1
ATOM 1551 C C . LEU B 1 40 ? 4.594 -0.618 7.188 1 88.06 40 LEU B C 1
ATOM 1553 O O . LEU B 1 40 ? 4.602 -0.957 8.375 1 88.06 40 LEU B O 1
ATOM 1557 N N . LEU B 1 41 ? 5.641 -0.749 6.371 1 80.75 41 LEU B N 1
ATOM 1558 C CA . LEU B 1 41 ? 6.918 -1.266 6.852 1 80.75 41 LEU B CA 1
ATOM 1559 C C . LEU B 1 41 ? 7.973 -0.166 6.879 1 80.75 41 LEU B C 1
ATOM 1561 O O . LEU B 1 41 ? 8.758 -0.078 7.824 1 80.75 41 LEU B O 1
ATOM 1565 N N . SER B 1 42 ? 7.996 0.736 5.812 1 83 42 SER B N 1
ATOM 1566 C CA . SER B 1 42 ? 9.07 1.711 5.645 1 83 42 SER B CA 1
ATOM 1567 C C . SER B 1 42 ? 8.516 3.072 5.234 1 83 42 SER B C 1
ATOM 1569 O O . SER B 1 42 ? 7.484 3.154 4.566 1 83 42 SER B O 1
ATOM 1571 N N . PRO B 1 43 ? 9.25 4.164 5.547 1 87.44 43 PRO B N 1
ATOM 1572 C CA . PRO B 1 43 ? 8.781 5.52 5.254 1 87.44 43 PRO B CA 1
ATOM 1573 C C . PRO B 1 43 ? 8.781 5.832 3.76 1 87.44 43 PRO B C 1
ATOM 1575 O O . PRO B 1 43 ? 8.234 6.855 3.342 1 87.44 43 PRO B O 1
ATOM 1578 N N . PHE B 1 44 ? 9.281 4.891 2.943 1 84 44 PHE B N 1
ATOM 1579 C CA . PHE B 1 44 ? 9.344 5.219 1.525 1 84 44 PHE B CA 1
ATOM 1580 C C . PHE B 1 44 ? 8.703 4.125 0.686 1 84 44 PHE B C 1
ATOM 1582 O O . PHE B 1 44 ? 9 3.984 -0.5 1 84 44 PHE B O 1
ATOM 1589 N N . ASP B 1 45 ? 7.816 3.402 1.32 1 86.62 45 ASP B N 1
ATOM 1590 C CA . ASP B 1 45 ? 7.023 2.416 0.594 1 86.62 45 ASP B CA 1
ATOM 1591 C C . ASP B 1 45 ? 5.863 3.08 -0.143 1 86.62 45 ASP B C 1
ATOM 1593 O O . ASP B 1 45 ? 5.566 4.254 0.082 1 86.62 45 ASP B O 1
ATOM 1597 N N . ASP B 1 46 ? 5.242 2.354 -1.019 1 87.69 46 ASP B N 1
ATOM 1598 C CA . ASP B 1 46 ? 4.168 2.869 -1.863 1 87.69 46 ASP B CA 1
ATOM 1599 C C . ASP B 1 46 ? 2.988 3.352 -1.021 1 87.69 46 ASP B C 1
ATOM 1601 O O . ASP B 1 46 ? 2.336 4.34 -1.365 1 87.69 46 ASP B O 1
ATOM 1605 N N . LEU B 1 47 ? 2.668 2.619 0.082 1 91.06 47 LEU B N 1
ATOM 1606 C CA . LEU B 1 47 ? 1.552 3.045 0.92 1 91.06 47 LEU B CA 1
ATOM 1607 C C . LEU B 1 47 ? 1.826 4.414 1.534 1 91.06 47 LEU B C 1
ATOM 1609 O O . LEU B 1 47 ? 0.932 5.262 1.598 1 91.06 47 LEU B O 1
ATOM 1613 N N . MET B 1 48 ? 3.025 4.641 2.016 1 91.69 48 MET B N 1
ATOM 1614 C CA . MET B 1 48 ? 3.369 5.945 2.576 1 91.69 48 MET B CA 1
ATOM 1615 C C . MET B 1 48 ? 3.213 7.043 1.533 1 91.69 48 MET B C 1
ATOM 1617 O O . MET B 1 48 ? 2.729 8.133 1.841 1 91.69 48 MET B O 1
ATOM 1621 N N . ARG B 1 49 ? 3.658 6.754 0.337 1 88 49 ARG B N 1
ATOM 1622 C CA . ARG B 1 49 ? 3.451 7.684 -0.769 1 88 49 ARG B CA 1
ATOM 1623 C C . ARG B 1 49 ? 1.979 8.055 -0.906 1 88 49 ARG B C 1
ATOM 1625 O O . ARG B 1 49 ? 1.633 9.234 -0.997 1 88 49 ARG B O 1
ATOM 1632 N N . SER B 1 50 ? 1.142 7.074 -0.866 1 90.81 50 SER B N 1
ATOM 1633 C CA . SER B 1 50 ? -0.295 7.289 -1.008 1 90.81 50 SER B CA 1
ATOM 1634 C C . SER B 1 50 ? -0.854 8.086 0.166 1 90.81 50 SER B C 1
ATOM 1636 O O . SER B 1 50 ? -1.737 8.93 -0.012 1 90.81 50 SER B O 1
ATOM 1638 N N . ILE B 1 51 ? -0.373 7.785 1.315 1 93.31 51 ILE B N 1
ATOM 1639 C CA . ILE B 1 51 ? -0.818 8.5 2.508 1 93.31 51 ILE B CA 1
ATOM 1640 C C . ILE B 1 51 ? -0.518 9.992 2.357 1 93.31 51 ILE B C 1
ATOM 1642 O O . ILE B 1 51 ? -1.393 10.828 2.576 1 93.31 51 ILE B O 1
ATOM 1646 N N . ILE B 1 52 ? 0.728 10.328 1.988 1 89.56 52 ILE B N 1
ATOM 1647 C CA . ILE B 1 52 ? 1.135 11.719 1.851 1 89.56 52 ILE B CA 1
ATOM 1648 C C . ILE B 1 52 ? 0.272 12.406 0.794 1 89.56 52 ILE B C 1
ATOM 1650 O O . ILE B 1 52 ? -0.232 13.508 1.018 1 89.56 52 ILE B O 1
ATOM 1654 N N . ILE B 1 53 ? 0.085 11.75 -0.292 1 87.44 53 ILE B N 1
ATOM 1655 C CA . ILE B 1 53 ? -0.72 12.305 -1.374 1 87.44 53 ILE B CA 1
ATOM 1656 C C . ILE B 1 53 ? -2.146 12.547 -0.885 1 87.44 53 ILE B C 1
ATOM 1658 O O . ILE B 1 53 ? -2.717 13.617 -1.121 1 87.44 53 ILE B O 1
ATOM 1662 N N . ALA B 1 54 ? -2.717 11.617 -0.231 1 89.62 54 ALA B N 1
ATOM 1663 C CA . ALA B 1 54 ? -4.082 11.742 0.276 1 89.62 54 ALA B CA 1
ATOM 1664 C C . ALA B 1 54 ? -4.195 12.906 1.261 1 89.62 54 ALA B C 1
ATOM 1666 O O . ALA B 1 54 ? -5.184 13.641 1.247 1 89.62 54 ALA B O 1
ATOM 1667 N N . VAL B 1 55 ? -3.244 13.023 2.148 1 90.5 55 VAL B N 1
ATOM 1668 C CA . VAL B 1 55 ? -3.236 14.062 3.176 1 90.5 55 VAL B CA 1
ATOM 1669 C C . VAL B 1 55 ? -3.355 15.438 2.521 1 90.5 55 VAL B C 1
ATOM 1671 O O . VAL B 1 55 ? -4.18 16.25 2.934 1 90.5 55 VAL B O 1
ATOM 1674 N N . TYR B 1 56 ? -2.598 15.609 1.484 1 84.75 56 TYR B N 1
ATOM 1675 C CA . TYR B 1 56 ? -2.561 16.922 0.858 1 84.75 56 TYR B CA 1
ATOM 1676 C C . TYR B 1 56 ? -3.693 17.078 -0.151 1 84.75 56 TYR B C 1
ATOM 1678 O O . TYR B 1 56 ? -4.273 18.156 -0.28 1 84.75 56 TYR B O 1
ATOM 1686 N N . LYS B 1 57 ? -3.998 16.062 -0.83 1 84.38 57 LYS B N 1
ATOM 1687 C CA . LYS B 1 57 ? -5.039 16.109 -1.853 1 84.38 57 LYS B CA 1
ATOM 1688 C C . LYS B 1 57 ? -6.414 16.312 -1.228 1 84.38 57 LYS B C 1
ATOM 1690 O O . LYS B 1 57 ? -7.254 17.016 -1.788 1 84.38 57 LYS B O 1
ATOM 1695 N N . HIS B 1 58 ? -6.645 15.758 -0.082 1 86.62 58 HIS B N 1
ATOM 1696 C CA . HIS B 1 58 ? -7.977 15.766 0.508 1 86.62 58 HIS B CA 1
ATOM 1697 C C . HIS B 1 58 ? -8 16.562 1.806 1 86.62 58 HIS B C 1
ATOM 1699 O O . HIS B 1 58 ? -8.992 16.547 2.541 1 86.62 58 HIS B O 1
ATOM 1705 N N . ASN B 1 59 ? -6.918 17.234 2.092 1 87.62 59 ASN B N 1
ATOM 1706 C CA . ASN B 1 59 ? -6.812 18.062 3.287 1 87.62 59 ASN B CA 1
ATOM 1707 C C . ASN B 1 59 ? -7.211 17.281 4.539 1 87.62 59 ASN B C 1
ATOM 1709 O O . ASN B 1 59 ? -8.062 17.734 5.309 1 87.62 59 ASN B O 1
ATOM 1713 N N . ILE B 1 60 ? -6.508 16.25 4.793 1 91.69 60 ILE B N 1
ATOM 1714 C CA . ILE B 1 60 ? -6.824 15.328 5.879 1 91.69 60 ILE B CA 1
ATOM 1715 C C . ILE B 1 60 ? -6.516 15.992 7.223 1 91.69 60 ILE B C 1
ATOM 1717 O O . ILE B 1 60 ? -5.461 16.609 7.391 1 91.69 60 ILE B O 1
ATOM 1721 N N . ASP B 1 61 ? -7.473 15.82 8.125 1 93.19 61 ASP B N 1
ATOM 1722 C CA . ASP B 1 61 ? -7.305 16.328 9.484 1 93.19 61 ASP B CA 1
ATOM 1723 C C . ASP B 1 61 ? -6.875 15.219 10.438 1 93.19 61 ASP B C 1
ATOM 1725 O O . ASP B 1 61 ? -6.23 15.484 11.461 1 93.19 61 ASP B O 1
ATOM 1729 N N . GLU B 1 62 ? -7.297 14.055 10.086 1 94.69 62 GLU B N 1
ATOM 1730 C CA . GLU B 1 62 ? -7.07 12.922 10.977 1 94.69 62 GLU B CA 1
ATOM 1731 C C . GLU B 1 62 ? -6.777 11.648 10.188 1 94.69 62 GLU B C 1
ATOM 1733 O O . GLU B 1 62 ? -7.41 11.398 9.156 1 94.69 62 GLU B O 1
ATOM 1738 N N . ILE B 1 63 ? -5.816 10.883 10.711 1 95.38 63 ILE B N 1
ATOM 1739 C CA . ILE B 1 63 ? -5.52 9.562 10.172 1 95.38 63 ILE B CA 1
ATOM 1740 C C . ILE B 1 63 ? -5.859 8.484 11.203 1 95.38 63 ILE B C 1
ATOM 1742 O O . ILE B 1 63 ? -5.402 8.555 12.352 1 95.38 63 ILE B O 1
ATOM 1746 N N . VAL B 1 64 ? -6.684 7.578 10.82 1 92.81 64 VAL B N 1
ATOM 1747 C CA . VAL B 1 64 ? -7.035 6.445 11.664 1 92.81 64 VAL B CA 1
ATOM 1748 C C . VAL B 1 64 ? -6.418 5.168 11.102 1 92.81 64 VAL B C 1
ATOM 1750 O O . VAL B 1 64 ? -6.73 4.762 9.984 1 92.81 64 VAL B O 1
ATOM 1753 N N . VAL B 1 65 ? -5.535 4.551 11.844 1 93.25 65 VAL B N 1
ATOM 1754 C CA . VAL B 1 65 ? -4.883 3.305 11.445 1 93.25 65 VAL B CA 1
ATOM 1755 C C . VAL B 1 65 ? -5.594 2.119 12.094 1 93.25 65 VAL B C 1
ATOM 1757 O O . VAL B 1 65 ? -5.73 2.064 13.32 1 93.25 65 VAL B O 1
ATOM 1760 N N . VAL B 1 66 ? -6.055 1.141 11.266 1 90.25 66 VAL B N 1
ATOM 1761 C CA . VAL B 1 66 ? -6.832 0.008 11.758 1 90.25 66 VAL B CA 1
ATOM 1762 C C . VAL B 1 66 ? -6.109 -1.296 11.43 1 90.25 66 VAL B C 1
ATOM 1764 O O . VAL B 1 66 ? -5.879 -1.607 10.258 1 90.25 66 VAL B O 1
ATOM 1767 N N . GLY B 1 67 ? -5.758 -2.041 12.367 1 86.69 67 GLY B N 1
ATOM 1768 C CA . GLY B 1 67 ? -5.129 -3.34 12.188 1 86.69 67 GLY B CA 1
ATOM 1769 C C . GLY B 1 67 ? -6.066 -4.5 12.477 1 86.69 67 GLY B C 1
ATOM 1770 O O . GLY B 1 67 ? -7.086 -4.324 13.148 1 86.69 67 GLY B O 1
ATOM 1771 N N . SER B 1 68 ? -5.93 -5.578 11.812 1 80.12 68 SER B N 1
ATOM 1772 C CA . SER B 1 68 ? -6.656 -6.805 12.141 1 80.12 68 SER B CA 1
ATOM 1773 C C . SER B 1 68 ? -6.07 -7.477 13.383 1 80.12 68 SER B C 1
ATOM 1775 O O . SER B 1 68 ? -4.875 -7.352 13.656 1 80.12 68 SER B O 1
ATOM 1777 N N . PRO B 1 69 ? -6.992 -7.945 14.289 1 61.31 69 PRO B N 1
ATOM 1778 C CA . PRO B 1 69 ? -6.441 -8.656 15.445 1 61.31 69 PRO B CA 1
ATOM 1779 C C . PRO B 1 69 ? -5.465 -9.766 15.039 1 61.31 69 PRO B C 1
ATOM 1781 O O . PRO B 1 69 ? -4.57 -10.109 15.812 1 61.31 69 PRO B O 1
ATOM 1784 N N . LYS B 1 70 ? -5.719 -10.336 13.953 1 54.84 70 LYS B N 1
ATOM 1785 C CA . LYS B 1 70 ? -5 -11.531 13.531 1 54.84 70 LYS B CA 1
ATOM 1786 C C . LYS B 1 70 ? -3.637 -11.188 12.945 1 54.84 70 LYS B C 1
ATOM 1788 O O . LYS B 1 70 ? -2.906 -12.07 12.492 1 54.84 70 LYS B O 1
ATOM 1793 N N . GLU B 1 71 ? -3.318 -10.016 12.844 1 53.25 71 GLU B N 1
ATOM 1794 C CA . GLU B 1 71 ? -2.115 -9.656 12.102 1 53.25 71 GLU B CA 1
ATOM 1795 C C . GLU B 1 71 ? -0.978 -10.633 12.383 1 53.25 71 GLU B C 1
ATOM 1797 O O . GLU B 1 71 ? -0.047 -10.758 11.586 1 53.25 71 GLU B O 1
ATOM 1802 N N . ASN B 1 72 ? -0.911 -11.07 13.555 1 41.56 72 ASN B N 1
ATOM 1803 C CA . ASN B 1 72 ? 0.247 -11.867 13.945 1 41.56 72 ASN B CA 1
ATOM 1804 C C . ASN B 1 72 ? 0.318 -13.172 13.172 1 41.56 72 ASN B C 1
ATOM 1806 O O . ASN B 1 72 ? 1.338 -13.867 13.203 1 41.56 72 ASN B O 1
ATOM 1810 N N . ARG B 1 73 ? -0.775 -13.711 12.773 1 40.53 73 ARG B N 1
ATOM 1811 C CA . ARG B 1 73 ? -0.766 -15.133 12.422 1 40.53 73 ARG B CA 1
ATOM 1812 C C . ARG B 1 73 ? -0.243 -15.344 11 1 40.53 73 ARG B C 1
ATOM 1814 O O . ARG B 1 73 ? -0.394 -16.422 10.438 1 40.53 73 ARG B O 1
ATOM 1821 N N . LEU B 1 74 ? 0.009 -14.281 10.305 1 45.72 74 LEU B N 1
ATOM 1822 C CA . LEU B 1 74 ? 0.613 -14.727 9.055 1 45.72 74 LEU B CA 1
ATOM 1823 C C . LEU B 1 74 ? 1.721 -15.742 9.312 1 45.72 74 LEU B C 1
ATOM 1825 O O . LEU B 1 74 ? 2.26 -16.344 8.375 1 45.72 74 LEU B O 1
ATOM 1829 N N . LYS B 1 75 ? 2.42 -15.625 10.516 1 43.25 75 LYS B N 1
ATOM 1830 C CA . LYS B 1 75 ? 3.449 -16.609 10.844 1 43.25 75 LYS B CA 1
ATOM 1831 C C . LYS B 1 75 ? 3.049 -18 10.375 1 43.25 75 LYS B C 1
ATOM 1833 O O . LYS B 1 75 ? 3.82 -18.672 9.688 1 43.25 75 LYS B O 1
ATOM 1838 N N . SER B 1 76 ? 2.225 -18.5 11.297 1 41.53 76 SER B N 1
ATOM 1839 C CA . SER B 1 76 ? 1.958 -19.938 11.422 1 41.53 76 SER B CA 1
ATOM 1840 C C . SER B 1 76 ? 1.188 -20.469 10.219 1 41.53 76 SER B C 1
ATOM 1842 O O . SER B 1 76 ? 1.482 -21.547 9.719 1 41.53 76 SER B O 1
ATOM 1844 N N . SER B 1 77 ? 0.236 -19.594 9.828 1 44.81 77 SER B N 1
ATOM 1845 C CA . SER B 1 77 ? -0.748 -20.234 8.969 1 44.81 77 SER B CA 1
ATOM 1846 C C . SER B 1 77 ? -0.352 -20.141 7.496 1 44.81 77 SER B C 1
ATOM 1848 O O . SER B 1 77 ? -0.733 -20.984 6.684 1 44.81 77 SER B O 1
ATOM 1850 N N . PHE B 1 78 ? 0.047 -18.922 7.145 1 47.03 78 PHE B N 1
ATOM 1851 C CA . PHE B 1 78 ? 0.402 -18.875 5.73 1 47.03 78 PHE B CA 1
ATOM 1852 C C . PHE B 1 78 ? 1.365 -20 5.375 1 47.03 78 PHE B C 1
ATOM 1854 O O . PHE B 1 78 ? 1.181 -20.688 4.371 1 47.03 78 PHE B O 1
ATOM 1861 N N . TRP B 1 79 ? 2.412 -20.078 6.176 1 49.19 79 TRP B N 1
ATOM 1862 C CA . TRP B 1 79 ? 3.377 -21.141 5.945 1 49.19 79 TRP B CA 1
ATOM 1863 C C . TRP B 1 79 ? 2.791 -22.5 6.332 1 49.19 79 TRP B C 1
ATOM 1865 O O . TRP B 1 79 ? 3.123 -23.516 5.727 1 49.19 79 TRP B O 1
ATOM 1875 N N . THR B 1 80 ? 2.107 -22.438 7.324 1 46.88 80 THR B N 1
ATOM 1876 C CA . THR B 1 80 ? 1.671 -23.75 7.789 1 46.88 80 THR B CA 1
ATOM 1877 C C . THR B 1 80 ? 0.579 -24.297 6.883 1 46.88 80 THR B C 1
ATOM 1879 O O . THR B 1 80 ? 0.49 -25.516 6.684 1 46.88 80 THR B O 1
ATOM 1882 N N . ARG B 1 81 ? -0.41 -23.484 6.668 1 45.75 81 ARG B N 1
ATOM 1883 C CA . ARG B 1 81 ? -1.527 -24.125 5.98 1 45.75 81 ARG B CA 1
ATOM 1884 C C . ARG B 1 81 ? -1.2 -24.375 4.512 1 45.75 81 ARG B C 1
ATOM 1886 O O . ARG B 1 81 ? -2.006 -24.953 3.777 1 45.75 81 ARG B O 1
ATOM 1893 N N . HIS B 1 82 ? -0.606 -23.422 3.93 1 45.44 82 HIS B N 1
ATOM 1894 C CA . HIS B 1 82 ? -0.561 -23.719 2.502 1 45.44 82 HIS B CA 1
ATOM 1895 C C . HIS B 1 82 ? 0.134 -25.047 2.236 1 45.44 82 HIS B C 1
ATOM 1897 O O . HIS B 1 82 ? 1.19 -25.328 2.809 1 45.44 82 HIS B O 1
ATOM 1903 N N . ASP B 1 83 ? -0.59 -25.891 1.736 1 44.88 83 ASP B N 1
ATOM 1904 C CA . ASP B 1 83 ? -0.518 -27.297 1.391 1 44.88 83 ASP B CA 1
ATOM 1905 C C . ASP B 1 83 ? 0.837 -27.656 0.778 1 44.88 83 ASP B C 1
ATOM 1907 O O . ASP B 1 83 ? 1.513 -26.781 0.22 1 44.88 83 ASP B O 1
ATOM 1911 N N . LYS B 1 84 ? 1.14 -28.906 0.912 1 46.72 84 LYS B N 1
ATOM 1912 C CA . LYS B 1 84 ? 2.232 -29.75 0.431 1 46.72 84 LYS B CA 1
ATOM 1913 C C . LYS B 1 84 ? 2.764 -29.25 -0.909 1 46.72 84 LYS B C 1
ATOM 1915 O O . LYS B 1 84 ? 3.973 -29.266 -1.15 1 46.72 84 LYS B O 1
ATOM 1920 N N . GLU B 1 85 ? 1.97 -29 -1.757 1 44.62 85 GLU B N 1
ATOM 1921 C CA . GLU B 1 85 ? 2.4 -28.766 -3.133 1 44.62 85 GLU B CA 1
ATOM 1922 C C . GLU B 1 85 ? 3.02 -27.391 -3.293 1 44.62 85 GLU B C 1
ATOM 1924 O O . GLU B 1 85 ? 3.936 -27.203 -4.094 1 44.62 85 GLU B O 1
ATOM 1929 N N . TRP B 1 86 ? 2.412 -26.328 -2.695 1 48.44 86 TRP B N 1
ATOM 1930 C CA . TRP B 1 86 ? 2.994 -24.984 -2.75 1 48.44 86 TRP B CA 1
ATOM 1931 C C . TRP B 1 86 ? 4.391 -24.969 -2.141 1 48.44 86 TRP B C 1
ATOM 1933 O O . TRP B 1 86 ? 5.195 -24.094 -2.434 1 48.44 86 TRP B O 1
ATOM 1943 N N . GLU B 1 87 ? 4.648 -26.016 -1.395 1 56.03 87 GLU B N 1
ATOM 1944 C CA . GLU B 1 87 ? 5.859 -26.078 -0.58 1 56.03 87 GLU B CA 1
ATOM 1945 C C . GLU B 1 87 ? 7.109 -26.156 -1.452 1 56.03 87 GLU B C 1
ATOM 1947 O O . GLU B 1 87 ? 8.102 -25.469 -1.18 1 56.03 87 GLU B O 1
ATOM 1952 N N . GLY B 1 88 ? 6.871 -27.016 -2.492 1 55.25 88 GLY B N 1
ATOM 1953 C CA . GLY B 1 88 ? 8.172 -27.188 -3.111 1 55.25 88 GLY B CA 1
ATOM 1954 C C . GLY B 1 88 ? 8.664 -25.953 -3.846 1 55.25 88 GLY B C 1
ATOM 1955 O O . GLY B 1 88 ? 9.75 -25.453 -3.566 1 55.25 88 GLY B O 1
ATOM 1956 N N . LYS B 1 89 ? 7.754 -25.453 -4.801 1 60.94 89 LYS B N 1
ATOM 1957 C CA . LYS B 1 89 ? 8.211 -24.328 -5.609 1 60.94 89 LYS B CA 1
ATOM 1958 C C . LYS B 1 89 ? 8.312 -23.047 -4.773 1 60.94 89 LYS B C 1
ATOM 1960 O O . LYS B 1 89 ? 9.25 -22.266 -4.945 1 60.94 89 LYS B O 1
ATOM 1965 N N . PHE B 1 90 ? 7.477 -22.844 -3.891 1 69.81 90 PHE B N 1
ATOM 1966 C CA . PHE B 1 90 ? 7.543 -21.688 -3.016 1 69.81 90 PHE B CA 1
ATOM 1967 C C . PHE B 1 90 ? 8.789 -21.734 -2.135 1 69.81 90 PHE B C 1
ATOM 1969 O O . PHE B 1 90 ? 9.469 -20.734 -1.957 1 69.81 90 PHE B O 1
ATOM 1976 N N . GLN B 1 91 ? 9.117 -23 -1.813 1 72.12 91 GLN B N 1
ATOM 1977 C CA . GLN B 1 91 ? 10.266 -23.141 -0.921 1 72.12 91 GLN B CA 1
ATOM 1978 C C . GLN B 1 91 ? 11.562 -22.734 -1.62 1 72.12 91 GLN B C 1
ATOM 1980 O O . GLN B 1 91 ? 12.406 -22.062 -1.024 1 72.12 91 GLN B O 1
ATOM 1985 N N . GLU B 1 92 ? 11.68 -23.188 -2.818 1 71.38 92 GLU B N 1
ATOM 1986 C CA . GLU B 1 92 ? 12.875 -22.828 -3.568 1 71.38 92 GLU B CA 1
ATOM 1987 C C . GLU B 1 92 ? 12.945 -21.312 -3.783 1 71.38 92 GLU B C 1
ATOM 1989 O O . GLU B 1 92 ? 14.008 -20.703 -3.602 1 71.38 92 GLU B O 1
ATOM 1994 N N . LYS B 1 93 ? 11.797 -20.781 -4.191 1 76.31 93 LYS B N 1
ATOM 1995 C CA . LYS B 1 93 ? 11.734 -19.344 -4.426 1 76.31 93 LYS B CA 1
ATOM 1996 C C . LYS B 1 93 ? 11.969 -18.562 -3.131 1 76.31 93 LYS B C 1
ATOM 1998 O O . LYS B 1 93 ? 12.688 -17.562 -3.125 1 76.31 93 LYS B O 1
ATOM 2003 N N . ALA B 1 94 ? 11.445 -19.047 -2.1 1 77.06 94 ALA B N 1
ATOM 2004 C CA . ALA B 1 94 ? 11.617 -18.422 -0.795 1 77.06 94 ALA B CA 1
ATOM 2005 C C . ALA B 1 94 ? 13.078 -18.469 -0.352 1 77.06 94 ALA B C 1
ATOM 2007 O O . ALA B 1 94 ? 13.586 -17.5 0.238 1 77.06 94 ALA B O 1
ATOM 2008 N N . GLN B 1 95 ? 13.727 -19.562 -0.693 1 75.5 95 GLN B N 1
ATOM 2009 C CA . GLN B 1 95 ? 15.141 -19.703 -0.332 1 75.5 95 GLN B CA 1
ATOM 2010 C C . GLN B 1 95 ? 15.992 -18.672 -1.069 1 75.5 95 GLN B C 1
ATOM 2012 O O . GLN B 1 95 ? 16.891 -18.062 -0.48 1 75.5 95 GLN B O 1
ATOM 2017 N N . SER B 1 96 ? 15.742 -18.547 -2.311 1 76.19 96 SER B N 1
ATOM 2018 C CA . SER B 1 96 ? 16.484 -17.562 -3.09 1 76.19 96 SER B CA 1
ATOM 2019 C C . SER B 1 96 ? 16.266 -16.156 -2.541 1 76.19 96 SER B C 1
ATOM 2021 O O . SER B 1 96 ? 17.219 -15.367 -2.426 1 76.19 96 SER B O 1
ATOM 2023 N N . LEU B 1 97 ? 15.055 -15.82 -2.24 1 76.94 97 LEU B N 1
ATOM 2024 C CA . LEU B 1 97 ? 14.742 -14.492 -1.716 1 76.94 97 LEU B CA 1
ATOM 2025 C C . LEU B 1 97 ? 15.414 -14.273 -0.365 1 76.94 97 LEU B C 1
ATOM 2027 O O . LEU B 1 97 ? 15.93 -13.188 -0.095 1 76.94 97 LEU B O 1
ATOM 2031 N N . ASN B 1 98 ? 15.43 -15.281 0.431 1 76.19 98 ASN B N 1
ATOM 2032 C CA . ASN B 1 98 ? 16.109 -15.164 1.716 1 76.19 98 ASN B CA 1
ATOM 2033 C C . ASN B 1 98 ? 17.594 -14.891 1.539 1 76.19 98 ASN B C 1
ATOM 2035 O O . ASN B 1 98 ? 18.188 -14.102 2.287 1 76.19 98 ASN B O 1
ATOM 2039 N N . TYR B 1 99 ? 18.188 -15.531 0.562 1 70.69 99 TYR B N 1
ATOM 2040 C CA . TYR B 1 99 ? 19.578 -15.25 0.234 1 70.69 99 TYR B CA 1
ATOM 2041 C C . TYR B 1 99 ? 19.781 -13.781 -0.104 1 70.69 99 TYR B C 1
ATOM 2043 O O . TYR B 1 99 ? 20.734 -13.148 0.363 1 70.69 99 TYR B O 1
ATOM 2051 N N . LEU B 1 100 ? 18.781 -13.25 -0.832 1 70.81 100 LEU B N 1
ATOM 2052 C CA . LEU B 1 100 ? 18.859 -11.844 -1.222 1 70.81 100 LEU B CA 1
ATOM 2053 C C . LEU B 1 100 ? 18.688 -10.93 -0.013 1 70.81 100 LEU B C 1
ATOM 2055 O O . LEU B 1 100 ? 19.422 -9.953 0.151 1 70.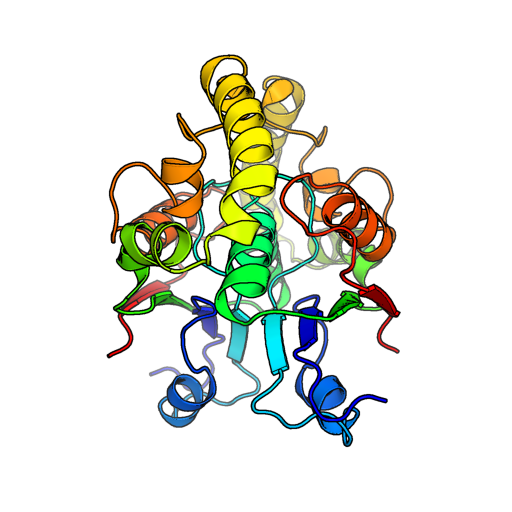81 100 LEU B O 1
ATOM 2059 N N . PHE B 1 101 ? 17.766 -11.234 0.802 1 73.31 101 PHE B N 1
ATOM 2060 C CA . PHE B 1 101 ? 17.531 -10.438 2.006 1 73.31 101 PHE B CA 1
ATOM 2061 C C . PHE B 1 101 ? 18.781 -10.406 2.883 1 73.31 101 PHE B C 1
ATOM 2063 O O . PHE B 1 101 ? 19.109 -9.375 3.467 1 73.31 101 PHE B O 1
ATOM 2070 N N . GLU B 1 102 ? 19.469 -11.508 2.98 1 70.62 102 GLU B N 1
ATOM 2071 C CA . GLU B 1 102 ? 20.641 -11.648 3.838 1 70.62 102 GLU B CA 1
ATOM 2072 C C . GLU B 1 102 ? 21.844 -10.914 3.246 1 70.62 102 GLU B C 1
ATOM 2074 O O . GLU B 1 102 ? 22.672 -10.383 3.982 1 70.62 102 GLU B O 1
ATOM 2079 N N . ASN B 1 103 ? 21.891 -10.797 1.92 1 70.38 103 ASN B N 1
ATOM 2080 C CA . ASN B 1 103 ? 23.125 -10.344 1.276 1 70.38 103 ASN B CA 1
ATOM 2081 C C . ASN B 1 103 ? 22.953 -8.938 0.694 1 70.38 103 ASN B C 1
ATOM 2083 O O . ASN B 1 103 ? 23.953 -8.25 0.437 1 70.38 103 ASN B O 1
ATOM 2087 N N . CYS B 1 104 ? 21.703 -8.477 0.352 1 63.97 104 CYS B N 1
ATOM 2088 C CA . CYS B 1 104 ? 21.438 -7.156 -0.205 1 63.97 104 CYS B CA 1
ATOM 2089 C C . CYS B 1 104 ? 20.891 -6.215 0.864 1 63.97 104 CYS B C 1
ATOM 2091 O O . CYS B 1 104 ? 20.156 -5.277 0.556 1 63.97 104 CYS B O 1
ATOM 2093 N N . LYS B 1 105 ? 21.234 -6.141 2.078 1 60.31 105 LYS B N 1
ATOM 2094 C CA . LYS B 1 105 ? 20.828 -5.523 3.338 1 60.31 105 LYS B CA 1
ATOM 2095 C C . LYS B 1 105 ? 20.219 -4.148 3.1 1 60.31 105 LYS B C 1
ATOM 2097 O O . LYS B 1 105 ? 19.094 -3.875 3.547 1 60.31 105 LYS B O 1
ATOM 2102 N N . PRO B 1 106 ? 21.031 -3.127 2.506 1 58.75 106 PRO B N 1
ATOM 2103 C CA . PRO B 1 106 ? 20.531 -1.747 2.531 1 58.75 106 PRO B CA 1
ATOM 2104 C C . PRO B 1 106 ? 19.188 -1.589 1.843 1 58.75 106 PRO B C 1
ATOM 2106 O O . PRO B 1 106 ? 18.391 -0.729 2.227 1 58.75 106 PRO B O 1
ATOM 2109 N N . GLU B 1 107 ? 18.844 -2.564 0.932 1 59.97 107 GLU B N 1
ATOM 2110 C CA . GLU B 1 107 ? 17.609 -2.5 0.166 1 59.97 107 GLU B CA 1
ATOM 2111 C C . GLU B 1 107 ? 16.438 -3.088 0.954 1 59.97 107 GLU B C 1
ATOM 2113 O O . GLU B 1 107 ? 15.281 -2.74 0.711 1 59.97 107 GLU B O 1
ATOM 2118 N N . PHE B 1 108 ? 16.953 -4 1.898 1 63.59 108 PHE B N 1
ATOM 2119 C CA . PHE B 1 108 ? 15.906 -4.699 2.648 1 63.59 108 PHE B CA 1
ATOM 2120 C C . PHE B 1 108 ? 15.984 -4.352 4.133 1 63.59 108 PHE B C 1
ATOM 2122 O O . PHE B 1 108 ? 17.047 -4.484 4.75 1 63.59 108 PHE B O 1
ATOM 2129 N N . HIS B 1 109 ? 15.016 -3.807 4.609 1 65.81 109 HIS B N 1
ATOM 2130 C CA . HIS B 1 109 ? 14.961 -3.502 6.035 1 65.81 109 HIS B CA 1
ATOM 2131 C C . HIS B 1 109 ? 14.836 -4.773 6.863 1 65.81 109 HIS B C 1
ATOM 2133 O O . HIS B 1 109 ? 15.266 -4.812 8.023 1 65.81 109 HIS B O 1
ATOM 2139 N N . GLU B 1 110 ? 14.289 -5.781 6.223 1 72.44 110 GLU B N 1
ATOM 2140 C CA . GLU B 1 110 ? 14.078 -7.055 6.902 1 72.44 110 GLU B CA 1
ATOM 2141 C C . GLU B 1 110 ? 15.219 -8.031 6.625 1 72.44 110 GLU B C 1
ATOM 2143 O O . GLU B 1 110 ? 15.898 -7.922 5.598 1 72.44 110 GLU B O 1
ATOM 2148 N N . ASN B 1 111 ? 15.406 -9.055 7.531 1 73.81 111 ASN B N 1
ATOM 2149 C CA . ASN B 1 111 ? 16.531 -9.984 7.43 1 73.81 111 ASN B CA 1
ATOM 2150 C C . ASN B 1 111 ? 16.156 -11.211 6.602 1 73.81 111 ASN B C 1
ATOM 2152 O O . ASN B 1 111 ? 17.047 -11.922 6.117 1 73.81 111 ASN B O 1
ATOM 2156 N N . ASN B 1 112 ? 14.914 -11.484 6.582 1 78.69 112 ASN B N 1
ATOM 2157 C CA . ASN B 1 112 ? 14.445 -12.633 5.816 1 78.69 112 ASN B CA 1
ATOM 2158 C C . ASN B 1 112 ? 12.992 -12.461 5.391 1 78.69 112 ASN B C 1
ATOM 2160 O O . ASN B 1 112 ? 12.32 -11.523 5.82 1 78.69 112 ASN B O 1
ATOM 2164 N N . LEU B 1 113 ? 12.547 -13.391 4.562 1 78.12 113 LEU B N 1
ATOM 2165 C CA . LEU B 1 113 ? 11.219 -13.336 3.969 1 78.12 113 LEU B CA 1
ATOM 2166 C C . LEU B 1 113 ? 10.141 -13.398 5.043 1 78.12 113 LEU B C 1
ATOM 2168 O O . LEU B 1 113 ? 9.125 -12.703 4.953 1 78.12 113 LEU B O 1
ATOM 2172 N N . SER B 1 114 ? 10.375 -14.188 6.059 1 77.69 114 SER B N 1
ATOM 2173 C CA . SER B 1 114 ? 9.406 -14.328 7.145 1 77.69 114 SER B CA 1
ATOM 2174 C C . SER B 1 114 ? 9.211 -13.008 7.879 1 77.69 114 SER B C 1
ATOM 2176 O O . SER B 1 114 ? 8.078 -12.594 8.133 1 77.69 114 SER B O 1
ATOM 2178 N N . GLU B 1 115 ? 10.273 -12.367 8.148 1 76.81 115 GLU B N 1
ATOM 2179 C CA . GLU B 1 115 ? 10.203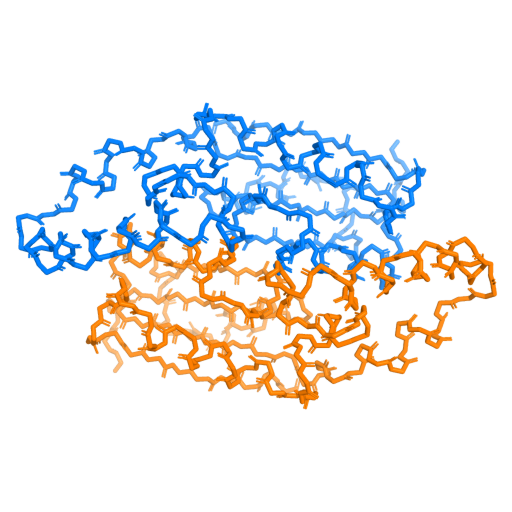 -11.062 8.805 1 76.81 115 GLU B CA 1
ATOM 2180 C C . GLU B 1 115 ? 9.5 -10.039 7.918 1 76.81 115 GLU B C 1
ATOM 2182 O O . GLU B 1 115 ? 8.734 -9.203 8.406 1 76.81 115 GLU B O 1
ATOM 2187 N N . TRP B 1 116 ? 9.75 -10.18 6.617 1 81.75 116 TRP B N 1
ATOM 2188 C CA . TRP B 1 116 ? 9.094 -9.281 5.676 1 81.75 116 TRP B CA 1
ATOM 2189 C C . TRP B 1 116 ? 7.586 -9.523 5.656 1 81.75 116 TRP B C 1
ATOM 2191 O O . TRP B 1 116 ? 6.797 -8.578 5.699 1 81.75 116 TRP B O 1
ATOM 2201 N N . PHE B 1 117 ? 7.195 -10.719 5.723 1 79.44 117 PHE B N 1
ATOM 2202 C CA . PHE B 1 117 ? 5.777 -11.062 5.688 1 79.44 117 PHE B CA 1
ATOM 2203 C C . PHE B 1 117 ? 5.086 -10.641 6.984 1 79.44 117 PHE B C 1
ATOM 2205 O O . PHE B 1 117 ? 3.9 -10.312 6.98 1 79.44 117 PHE B O 1
ATOM 2212 N N . GLU B 1 118 ? 5.926 -10.578 8 1 75.81 118 GLU B N 1
ATOM 2213 C CA . GLU B 1 118 ? 5.352 -10.234 9.297 1 75.81 118 GLU B CA 1
ATOM 2214 C C . GLU B 1 118 ? 5.289 -8.727 9.492 1 75.81 118 GLU B C 1
ATOM 2216 O O . GLU B 1 118 ? 4.664 -8.242 10.445 1 75.81 118 GLU B O 1
ATOM 2221 N N . GLY B 1 119 ? 5.902 -8.008 8.523 1 71.56 119 GLY B N 1
ATOM 2222 C CA . GLY B 1 119 ? 5.906 -6.559 8.633 1 71.56 119 GLY B CA 1
ATOM 2223 C C . GLY B 1 119 ? 7.004 -6.039 9.547 1 71.56 119 GLY B C 1
ATOM 2224 O O . GLY B 1 119 ? 6.852 -4.988 10.172 1 71.56 119 GLY B O 1
ATOM 2225 N N . GLY B 1 120 ? 7.992 -6.824 9.766 1 69.19 120 GLY B N 1
ATOM 2226 C CA . GLY B 1 120 ? 9.086 -6.418 10.641 1 69.19 120 GLY B CA 1
ATOM 2227 C C . GLY B 1 120 ? 9.484 -7.496 11.625 1 69.19 120 GLY B C 1
ATOM 2228 O O . GLY B 1 120 ? 9.047 -8.641 11.516 1 69.19 120 GLY B O 1
ATOM 2229 N N . ALA B 1 121 ? 10.312 -7.035 12.633 1 61.22 121 ALA B N 1
ATOM 2230 C CA . ALA B 1 121 ? 10.961 -7.98 13.539 1 61.22 121 ALA B CA 1
ATOM 2231 C C . ALA B 1 121 ? 10 -8.422 14.641 1 61.22 121 ALA B C 1
ATOM 2233 O O . ALA B 1 121 ? 10.133 -9.523 15.18 1 61.22 121 ALA B O 1
ATOM 2234 N N . THR B 1 122 ? 9.062 -7.574 15.039 1 60.16 122 THR B N 1
ATOM 2235 C CA . THR B 1 122 ? 8.148 -7.945 16.109 1 60.16 122 THR B CA 1
ATOM 2236 C C . THR B 1 122 ? 6.719 -8.062 15.602 1 60.16 122 THR B C 1
ATOM 2238 O O . THR B 1 122 ? 6.129 -7.07 15.164 1 60.16 122 THR B O 1
ATOM 2241 N N . PRO B 1 123 ? 6.215 -9.367 15.68 1 57.69 123 PRO B N 1
ATOM 2242 C CA . PRO B 1 123 ? 4.832 -9.594 15.25 1 57.69 123 PRO B CA 1
ATOM 2243 C C . PRO B 1 123 ? 3.826 -8.781 16.062 1 57.69 123 PRO B C 1
ATOM 2245 O O . PRO B 1 123 ? 4 -8.609 17.281 1 57.69 123 PRO B O 1
ATOM 2248 N N . GLY B 1 124 ? 2.777 -8.266 15.469 1 58.72 124 GLY B N 1
ATOM 2249 C CA . GLY B 1 124 ? 1.715 -7.574 16.172 1 58.72 124 GLY B CA 1
ATOM 2250 C C . GLY B 1 124 ? 1.951 -6.078 16.297 1 58.72 124 GLY B C 1
ATOM 2251 O O . GLY B 1 124 ? 1.053 -5.332 16.688 1 58.72 124 GLY B O 1
ATOM 2252 N N . ASP B 1 125 ? 3.018 -5.723 15.922 1 74.62 125 ASP B N 1
ATOM 2253 C CA . ASP B 1 125 ? 3.379 -4.32 16.109 1 74.62 125 ASP B CA 1
ATOM 2254 C C . ASP B 1 125 ? 3.166 -3.518 14.836 1 74.62 125 ASP B C 1
ATOM 2256 O O . ASP B 1 125 ? 3.623 -2.377 14.727 1 74.62 125 ASP B O 1
ATOM 2260 N N . GLY B 1 126 ? 2.371 -4.152 13.922 1 79.81 126 GLY B N 1
ATOM 2261 C CA . GLY B 1 126 ? 2.223 -3.49 12.641 1 79.81 126 GLY B CA 1
ATOM 2262 C C . GLY B 1 126 ? 1.545 -2.137 12.734 1 79.81 126 GLY B C 1
ATOM 2263 O O . GLY B 1 126 ? 1.993 -1.166 12.125 1 79.81 126 GLY B O 1
ATOM 2264 N N . VAL B 1 127 ? 0.499 -2.135 13.602 1 87.31 127 VAL B N 1
ATOM 2265 C CA . VAL B 1 127 ? -0.238 -0.886 13.766 1 87.31 127 VAL B CA 1
ATOM 2266 C C . VAL B 1 127 ? 0.662 0.165 14.414 1 87.31 127 VAL B C 1
ATOM 2268 O O . VAL B 1 127 ? 0.747 1.298 13.938 1 87.31 127 VAL B O 1
ATOM 2271 N N . ARG B 1 128 ? 1.336 -0.188 15.445 1 86 128 ARG B N 1
ATOM 2272 C CA . ARG B 1 128 ? 2.211 0.744 16.156 1 86 128 ARG B CA 1
ATOM 2273 C C . ARG B 1 128 ? 3.326 1.243 15.242 1 86 128 ARG B C 1
ATOM 2275 O O . ARG B 1 128 ? 3.658 2.43 15.25 1 86 128 ARG B O 1
ATOM 2282 N N . ASN B 1 129 ? 3.889 0.336 14.531 1 86.06 129 ASN B N 1
ATOM 2283 C CA . ASN B 1 129 ? 4.93 0.725 13.586 1 86.06 129 ASN B CA 1
ATOM 2284 C C . ASN B 1 129 ? 4.395 1.685 12.523 1 86.06 129 ASN B C 1
ATOM 2286 O O . ASN B 1 129 ? 5.039 2.684 12.203 1 86.06 129 ASN B O 1
ATOM 2290 N N . THR B 1 130 ? 3.227 1.355 12.016 1 90.75 130 THR B N 1
ATOM 2291 C CA . THR B 1 130 ? 2.598 2.209 11.016 1 90.75 130 THR B CA 1
ATOM 2292 C C . THR B 1 130 ? 2.377 3.615 11.562 1 90.75 130 THR B C 1
ATOM 2294 O O . THR B 1 130 ? 2.732 4.602 10.914 1 90.75 130 THR B O 1
ATOM 2297 N N . VAL B 1 131 ? 1.9 3.672 12.758 1 92.69 131 VAL B N 1
ATOM 2298 C CA . VAL B 1 131 ? 1.666 4.961 13.398 1 92.69 131 VAL B CA 1
ATOM 2299 C C . VAL B 1 131 ? 2.99 5.695 13.586 1 92.69 131 VAL B C 1
ATOM 2301 O O . VAL B 1 131 ? 3.084 6.895 13.312 1 92.69 131 VAL B O 1
ATOM 2304 N N . SER B 1 132 ? 3.945 5.023 14.016 1 90.62 132 SER B N 1
ATOM 2305 C CA . SER B 1 132 ? 5.258 5.617 14.25 1 90.62 132 SER B CA 1
ATOM 2306 C C . SER B 1 132 ? 5.844 6.176 12.953 1 90.62 132 SER B C 1
ATOM 2308 O O . SER B 1 132 ? 6.328 7.312 12.93 1 90.62 132 SER B O 1
ATOM 2310 N N . VAL B 1 133 ? 5.789 5.422 11.867 1 90.12 133 VAL B N 1
ATOM 2311 C CA . VAL B 1 133 ? 6.344 5.84 10.586 1 90.12 133 VAL B CA 1
ATOM 2312 C C . VAL B 1 133 ? 5.598 7.074 10.078 1 90.12 133 VAL B C 1
ATOM 2314 O O . VAL B 1 133 ? 6.219 8.047 9.648 1 90.12 133 VAL B O 1
ATOM 2317 N N . ILE B 1 134 ? 4.277 7.062 10.172 1 94.69 134 ILE B N 1
ATOM 2318 C CA . ILE B 1 134 ? 3.479 8.18 9.688 1 94.69 134 ILE B CA 1
ATOM 2319 C C . ILE B 1 134 ? 3.775 9.43 10.516 1 94.69 134 ILE B C 1
ATOM 2321 O O . ILE B 1 134 ? 4.035 10.5 9.969 1 94.69 134 ILE B O 1
ATOM 2325 N N . SER B 1 135 ? 3.797 9.281 11.82 1 92.62 135 SER B N 1
ATOM 2326 C CA . SER B 1 135 ? 3.934 10.422 12.711 1 92.62 135 SER B CA 1
ATOM 2327 C C . SER B 1 135 ? 5.312 11.062 12.594 1 92.62 135 SER B C 1
ATOM 2329 O O . SER B 1 135 ? 5.469 12.258 12.82 1 92.62 135 SER B O 1
ATOM 2331 N N . GLN B 1 136 ? 6.246 10.312 12.18 1 90.44 136 GLN B N 1
ATOM 2332 C CA . GLN B 1 136 ? 7.621 10.805 12.141 1 90.44 136 GLN B CA 1
ATOM 2333 C C . GLN B 1 136 ? 8 11.273 10.742 1 90.44 136 GLN B C 1
ATOM 2335 O O . GLN B 1 136 ? 9.062 11.875 10.547 1 90.44 136 GLN B O 1
ATOM 2340 N N . HIS B 1 137 ? 7.258 11.008 9.828 1 89.69 137 HIS B N 1
ATOM 2341 C CA . HIS B 1 137 ? 7.613 11.359 8.461 1 89.69 137 HIS B CA 1
ATOM 2342 C C . HIS B 1 137 ? 7.613 12.875 8.266 1 89.69 137 HIS B C 1
ATOM 2344 O O . HIS B 1 137 ? 6.645 13.547 8.617 1 89.69 137 HIS B O 1
ATOM 2350 N N . PRO B 1 138 ? 8.586 13.398 7.652 1 85.31 138 PRO B N 1
ATOM 2351 C CA . PRO B 1 138 ? 8.742 14.852 7.547 1 85.31 138 PRO B CA 1
ATOM 2352 C C . PRO B 1 138 ? 7.641 15.508 6.715 1 85.31 138 PRO B C 1
ATOM 2354 O O . PRO B 1 138 ? 7.332 16.688 6.91 1 85.31 138 PRO B O 1
ATOM 2357 N N . LEU B 1 139 ? 7.023 14.758 5.844 1 87.19 139 LEU B N 1
ATOM 2358 C CA . LEU B 1 139 ? 6.051 15.359 4.934 1 87.19 139 LEU B CA 1
ATOM 2359 C C . LEU B 1 139 ? 4.645 15.289 5.52 1 87.19 139 LEU B C 1
ATOM 2361 O O . LEU B 1 139 ? 3.693 15.797 4.922 1 87.19 139 LEU B O 1
ATOM 2365 N N . ILE B 1 140 ? 4.52 14.703 6.641 1 90.19 140 ILE B N 1
ATOM 2366 C CA . ILE B 1 140 ? 3.23 14.695 7.324 1 90.19 140 ILE B CA 1
ATOM 2367 C C . ILE B 1 140 ? 3.125 15.922 8.234 1 90.19 140 ILE B C 1
ATOM 2369 O O . ILE B 1 140 ? 3.965 16.125 9.109 1 90.19 140 ILE B O 1
ATOM 2373 N N . PRO B 1 141 ? 2.111 16.703 7.977 1 87.94 141 PRO B N 1
ATOM 2374 C CA . PRO B 1 141 ? 1.954 17.875 8.852 1 87.94 141 PRO B CA 1
ATOM 2375 C C . PRO B 1 141 ? 1.859 17.484 10.328 1 87.94 141 PRO B C 1
ATOM 2377 O O . PRO B 1 141 ? 1.229 16.484 10.672 1 87.94 141 PRO B O 1
ATOM 2380 N N . ALA B 1 142 ? 2.375 18.297 11.195 1 85.88 142 ALA B N 1
ATOM 2381 C CA . ALA B 1 142 ? 2.477 18 12.625 1 85.88 142 ALA B CA 1
ATOM 2382 C C . ALA B 1 142 ? 1.11 18.094 13.297 1 85.88 142 ALA B C 1
ATOM 2384 O O . ALA B 1 142 ? 0.907 17.516 14.375 1 85.88 142 ALA B O 1
ATOM 2385 N N . ASP B 1 143 ? 0.206 18.734 12.703 1 90.56 143 ASP B N 1
ATOM 2386 C CA . ASP B 1 143 ? -1.077 18.984 13.352 1 90.56 143 ASP B CA 1
ATOM 2387 C C . ASP B 1 143 ? -2.086 17.891 13.023 1 90.56 143 ASP B C 1
ATOM 2389 O O . ASP B 1 143 ? -3.199 17.891 13.547 1 90.56 143 ASP B O 1
ATOM 2393 N N . ILE B 1 144 ? -1.727 17.016 12.25 1 92.69 144 ILE B N 1
ATOM 2394 C CA . ILE B 1 144 ? -2.631 15.914 11.93 1 92.69 144 ILE B CA 1
ATOM 2395 C C . ILE B 1 144 ? -2.701 14.938 13.102 1 92.69 144 ILE B C 1
ATOM 2397 O O . ILE B 1 144 ? -1.669 14.508 13.625 1 92.69 144 ILE B O 1
ATOM 2401 N N . LYS B 1 145 ? -3.934 14.664 13.484 1 94.62 145 LYS B N 1
ATOM 2402 C CA . LYS B 1 145 ? -4.152 13.688 14.547 1 94.62 145 LYS B CA 1
ATOM 2403 C C . LYS B 1 145 ? -4.051 12.266 14.008 1 94.62 145 LYS B C 1
ATOM 2405 O O . LYS B 1 145 ? -4.605 11.953 12.953 1 94.62 145 LYS B O 1
ATOM 2410 N N . ILE B 1 146 ? -3.381 11.414 14.758 1 95.19 146 ILE B N 1
ATOM 2411 C CA . ILE B 1 146 ? -3.234 10.016 14.367 1 95.19 146 ILE B CA 1
ATOM 2412 C C . ILE B 1 146 ? -3.789 9.109 15.461 1 95.19 146 ILE B C 1
ATOM 2414 O O . ILE B 1 146 ? -3.395 9.219 16.625 1 95.19 146 ILE B O 1
ATOM 2418 N N . THR B 1 147 ? -4.711 8.297 15.102 1 92 147 THR B N 1
ATOM 2419 C CA . THR B 1 147 ? -5.371 7.391 16.031 1 92 147 THR B CA 1
ATOM 2420 C C . THR B 1 147 ? -5.184 5.938 15.602 1 92 147 THR B C 1
ATOM 2422 O O . THR B 1 147 ? -5.211 5.633 14.414 1 92 147 THR B O 1
ATOM 2425 N N . GLU B 1 148 ? -4.934 5.043 16.516 1 89.69 148 GLU B N 1
ATOM 2426 C CA . GLU B 1 148 ? -4.828 3.611 16.25 1 89.69 148 GLU B CA 1
ATOM 2427 C C . GLU B 1 148 ? -6.051 2.863 16.781 1 89.69 148 GLU B C 1
ATOM 2429 O O . GLU B 1 148 ? -6.551 3.17 17.859 1 89.69 148 GLU B O 1
ATOM 2434 N N . ILE B 1 149 ? -6.617 2.012 16.016 1 81.69 149 ILE B N 1
ATOM 2435 C CA . ILE B 1 149 ? -7.719 1.14 16.422 1 81.69 149 ILE B CA 1
ATOM 2436 C C . ILE B 1 149 ? -7.398 -0.304 16.047 1 81.69 149 ILE B C 1
ATOM 2438 O O . ILE B 1 149 ? -6.875 -0.564 14.953 1 81.69 149 ILE B O 1
ATOM 2442 N N . THR B 1 150 ? -7.41 -1.22 16.969 1 74 150 THR B N 1
ATOM 2443 C CA . THR B 1 150 ? -7.344 -2.637 16.625 1 74 150 THR B CA 1
ATOM 2444 C C . THR B 1 150 ? -8.742 -3.217 16.438 1 74 150 THR B C 1
ATOM 2446 O O . THR B 1 150 ? -9.602 -3.07 17.312 1 74 150 THR B O 1
ATOM 2449 N N . ALA B 1 151 ? -9.023 -3.611 15.25 1 67.94 151 ALA B N 1
ATOM 2450 C CA . ALA B 1 151 ? -10.336 -4.188 14.977 1 67.94 151 ALA B CA 1
ATOM 2451 C C . ALA B 1 151 ? -10.602 -5.41 15.844 1 67.94 151 ALA B C 1
ATOM 2453 O O . ALA B 1 151 ? -9.664 -6.129 16.219 1 67.94 151 ALA B O 1
ATOM 2454 N N . PRO B 1 152 ? -11.859 -5.551 16.359 1 60.62 152 PRO B N 1
ATOM 2455 C CA . PRO B 1 152 ? -12.172 -6.676 17.234 1 60.62 152 PRO B CA 1
ATOM 2456 C C . PRO B 1 152 ? -11.859 -8.031 16.609 1 60.62 152 PRO B C 1
ATOM 2458 O O . PRO B 1 152 ? -11.859 -8.156 15.375 1 60.62 152 PRO B O 1
#

pLDDT: mean 75.43, std 15.61, range [39.09, 95.38]

=== Feature glossary ===
Feature key, reading from the visual/contextual features back to the raw sequence:

Rendered structure images. Six rendered views show the 3D structure from the faces of a cube — i.e. along ±x, ±y, ±z. Rendering representation is drawn randomly per protein from cartoon (secondary-structure ribbons), sticks (backbone bonds), or molecular surface; coloring is either N→C rainbow (blue at the N-terminus through red at the C-terminus) or one color per chain.

Contact-map, Ramachandran, and PAE plots. The contact map is a binary N×N matrix image: pixel (i, j) is dark where Cα_i and Cα_j are within 8 Å and |i−j|>4. Because the |i−j|>4 filter removes local helical contacts, off-diagonal stripes parallel to the main diagonal indicate parallel β-sheets; stripes perpendicular to it indicate antiparallel β-sheets. The Ramachandran plot scatters every residue's (φ, ψ) pair against the sterically allowed regions. The PAE heatmap renders the predicted-aligned-error matrix.

InterPro / GO / CATH / organism. Database cross-references. InterPro integrates a dozen domain/family signature databases into unified entries with residue-range hits. GO terms attach function/process/location labels with evidence codes. CATH codes position the fold in a four-level structural taxonomy. Organism is the NCBI-taxonomy species name.

Nearest PDB structures. The Foldseek neighbor list gives the closest experimentally determined structures in the PDB, ranked by structural alignment. TM-score near 1 means near-identical fold; near 0.3 means only rough topology match. This is how one finds what a novel AlphaFold prediction most resembles in the solved-structure universe.

Predicted aligned error. PAE(i, j) answers: if I align the predicted and true structures on residue i, how far off (in Å) do I expect residue j to be? A block-diagonal PAE matrix with low values on the blocks and high values off-diagonal is the signature of a multi-domain protein with confidently predicted domains but uncertain inter-domain orientation.

Solvent-accessible surface area. Accessible surface area quantifies burial. A residue with SASA near zero is packed into the hydrophobic core; one with SASA >100 Å² sits on the surface. Computed here via the Shrake–Rupley numerical algorithm with a 1.4 Å probe.

B-factor. B-factor (Debye–Waller factor) reflects atomic displacement in the crystal lattice. It is an experimental observable (units Å²), not a prediction; low values mean the atom is pinned down, high values mean it moves or is heterogeneous across the crystal.

pLDDT. For AlphaFold models, the B-factor field carries pLDDT — the model's own estimate of local accuracy on a 0–100 scale. Regions with pLDDT<50 should be treated as essentially unmodeled; they often correspond to intrinsically disordered segments.

Backbone torsions (φ/ψ). φ (phi) and ψ (psi) are the two rotatable backbone dihedrals per residue: φ is the C(i-1)–N–Cα–C torsio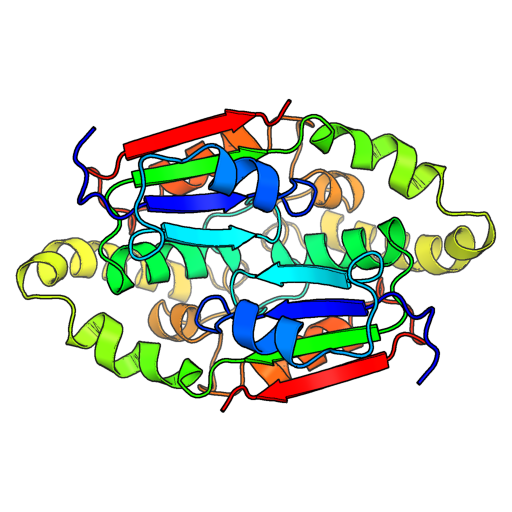n, ψ is the N–Cα–C–N(i+1) torsion, both in degrees on (−180°, 180°]. α-helical residues cluster near (−60°, −45°); β-strand residues near (−120°, +130°). A Ramachandran plot is simply a scatter of (φ, ψ) for every residue.

Radius of gyration, Cα contacts, bounding box. Radius of gyration (Rg) is the root-mean-square distance of Cα atoms from their centroid — a single number for overall size and compactness. A globular domain of N residues has Rg ≈ 2.2·N^0.38 Å; an extended or disordered chain has a much larger Rg. The Cα contact count is the number of residue pairs whose Cα atoms are within 8 Å and are more than four po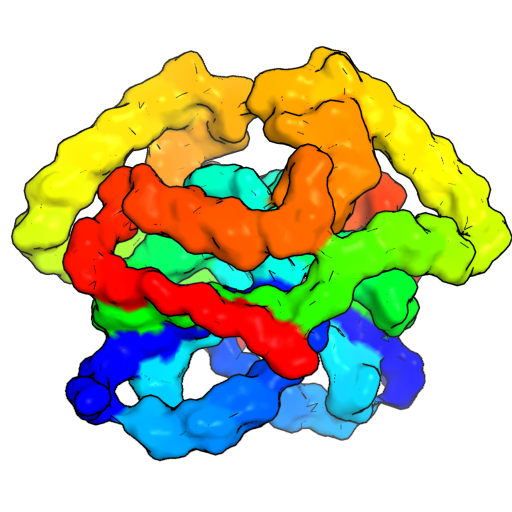sitions apart in sequence — a standard proxy for tertiary packing density. The bounding box is the smallest axis-aligned box enclosing all Cα atoms.

Secondary structure (3-state, P-SEA). Three-state secondary structure (P-SEA) collapses the eight DSSP classes into helix (a), strand (b), and coil (c). P-SEA assigns these from Cα geometry alone — distances and angles — without requiring backbone oxygens, so it works on any Cα trace.

Secondary structure (8-state, DSSP). DSSP 8-state secondary structure assigns each residue one of H (α-helix), G (3₁₀-helix), I (π-helix), E (extended β-strand), B (isolated β-bridge), T (hydrogen-bonded turn), S (bend), or '-' (coil). The assignment is computed from backbone hydrogen-bond geometry via the Kabsch–Sander algorithm.

Foldseek 3Di. A 3Di character summarizes, for each residue, the relative orientation of the Cα frame of its nearest spatial neighbor. Because it encodes fold topology rather than chemistry, 3Di alignments detect remote structural similarity that sequence alignment misses.

mmCIF coordinates. The mmCIF block holds the 3D Cartesian coordinates of each backbone atom (N, Cα, C, O) in ångströms. mmCIF is the PDB's canonical archive format — a tagged-loop text representation of the atomic model.

Sequence. Sequence gives the chain of amino acids in standard one-letter code (A=alanine, C=cysteine, …, Y=tyrosine), read N→C. It is the only feature that is directly encoded by the gene; all structural features are derived from the folded form of this sequence.